Protein AF-A0AAJ2DLT0-F1 (afdb_monomer_lite)

Organism: NCBI:txid64104

Secondary structure (DSSP, 8-state):
-----------HHHHHHHHHHHHHHHHHHHHHHHHHHHHHTS------S-----B-TTS-B--HHHHHHHHHHHHHHHHHHHHHHHHHHHH-TT-TTTHHHHHHHHHHHHHHHHHHHT----GGGHHHHHHHHHHHHHHHHHHHHHHHHHHHT-HHHHHHHHHHHHHHHHHHHHHHHHHTTTTTS--

Foldseek 3Di:
DDPPDPPPDDPPLRVLLLVLLVLLLVLLVVLLVLLCVLLVVDDPPPPPPDDDFDADPVRAGPDLVSQLVQLNVLSVQLSVLSVQSNVCCVVPVLCLVPLVSLVVSLVSNLVSLVSQLPHHYHPVCPVLSVLLNVLSVLLNQLSVLCSVCSVVVPVVSSVVSSVSNNSSSVSNSVSSVVSSCPVVPPD

Radius of gyration: 19.14 Å; chains: 1; bounding box: 42×39×68 Å

Structure (mmCIF, N/CA/C/O backbone):
dat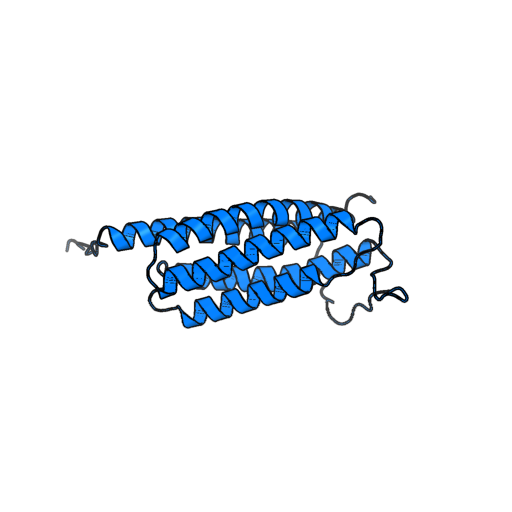a_AF-A0AAJ2DLT0-F1
#
_entry.id   AF-A0AAJ2DLT0-F1
#
loop_
_atom_site.group_PDB
_atom_site.id
_atom_site.type_symbol
_atom_site.label_atom_id
_atom_site.label_alt_id
_atom_site.label_comp_id
_atom_site.label_asym_id
_atom_site.label_entity_id
_atom_site.label_seq_id
_atom_site.pdbx_PDB_ins_code
_atom_site.Cartn_x
_atom_site.Cartn_y
_atom_site.Cartn_z
_atom_site.occupancy
_atom_site.B_iso_or_equiv
_atom_site.auth_seq_id
_atom_site.auth_comp_id
_atom_site.auth_asym_id
_atom_site.auth_atom_id
_atom_site.pdbx_PDB_model_num
ATOM 1 N N . MET A 1 1 ? -10.988 30.535 41.083 1.00 34.53 1 MET A N 1
ATOM 2 C CA . MET A 1 1 ? -11.697 29.570 40.215 1.00 34.53 1 MET A CA 1
ATOM 3 C C . MET A 1 1 ? -10.686 28.538 39.745 1.00 34.53 1 MET A C 1
ATOM 5 O O . MET A 1 1 ? -9.841 28.864 38.925 1.00 34.53 1 MET A O 1
ATOM 9 N N . LEU A 1 2 ? -10.706 27.345 40.340 1.00 31.25 2 LEU A N 1
ATOM 10 C CA . LEU A 1 2 ? -9.921 26.193 39.896 1.00 31.25 2 LEU A CA 1
ATOM 11 C C . LEU A 1 2 ? -10.686 25.532 38.744 1.00 31.25 2 LEU A C 1
ATOM 13 O O . LEU A 1 2 ? -11.780 25.017 38.955 1.00 31.25 2 LEU A O 1
ATOM 17 N N . LEU A 1 3 ? -10.134 25.586 37.531 1.00 37.66 3 LEU A N 1
ATOM 18 C CA . LEU A 1 3 ? -10.591 24.782 36.398 1.00 37.66 3 LEU A CA 1
ATOM 19 C C . LEU A 1 3 ? -10.144 23.336 36.640 1.00 37.66 3 LEU A C 1
ATOM 21 O O . LEU A 1 3 ? -9.073 22.920 36.208 1.00 37.66 3 LEU A O 1
ATOM 25 N N . THR A 1 4 ? -10.950 22.570 37.372 1.00 39.62 4 THR A N 1
ATOM 26 C CA . THR A 1 4 ? -10.835 21.111 37.400 1.00 39.62 4 THR A CA 1
ATOM 27 C C . THR A 1 4 ? -11.351 20.589 36.065 1.00 39.62 4 THR A C 1
ATOM 29 O O . THR A 1 4 ? -12.549 20.359 35.895 1.00 39.62 4 THR A O 1
ATOM 32 N N . GLY A 1 5 ? -10.445 20.478 35.094 1.00 33.16 5 GLY A N 1
ATOM 33 C CA . GLY A 1 5 ? -10.698 19.762 33.853 1.00 33.16 5 GLY A CA 1
ATOM 34 C C . GLY A 1 5 ? -11.079 18.328 34.194 1.00 33.16 5 GLY A C 1
ATOM 35 O O . GLY A 1 5 ? -10.313 17.602 34.823 1.00 33.16 5 GLY A O 1
ATOM 36 N N . THR A 1 6 ? -12.301 17.954 33.841 1.00 34.88 6 THR A N 1
ATOM 37 C CA . THR A 1 6 ? -12.819 16.600 33.983 1.00 34.88 6 THR A CA 1
ATOM 38 C C . THR A 1 6 ? -11.984 15.708 33.072 1.00 34.88 6 THR A C 1
ATOM 40 O O . THR A 1 6 ? -12.119 15.753 31.851 1.00 34.88 6 THR A O 1
ATOM 43 N N . VAL A 1 7 ? -11.076 14.926 33.654 1.00 37.16 7 VAL A N 1
ATOM 44 C CA . VAL A 1 7 ? -10.484 13.785 32.960 1.00 37.16 7 VAL A CA 1
ATOM 45 C C . VAL A 1 7 ? -11.632 12.802 32.782 1.00 37.16 7 VAL A C 1
ATOM 47 O O . VAL A 1 7 ? -12.064 12.162 33.739 1.00 37.16 7 VAL A O 1
ATOM 50 N N . VAL A 1 8 ? -12.198 12.757 31.577 1.00 43.03 8 VAL A N 1
ATOM 51 C CA . VAL A 1 8 ? -13.093 11.672 31.183 1.00 43.03 8 VAL A CA 1
ATOM 52 C C . VAL A 1 8 ? -12.243 10.411 31.266 1.00 43.03 8 VAL A C 1
ATOM 54 O O . VAL A 1 8 ? -11.318 10.226 30.478 1.00 43.03 8 VAL A O 1
ATOM 57 N N . GLY A 1 9 ? -12.479 9.609 32.302 1.00 35.50 9 GLY A N 1
ATOM 58 C CA . GLY A 1 9 ? -11.832 8.318 32.461 1.00 35.50 9 GLY A CA 1
ATOM 59 C C . GLY A 1 9 ? -12.256 7.429 31.303 1.00 35.50 9 GLY A C 1
ATOM 60 O O . GLY A 1 9 ? -13.388 6.953 31.269 1.00 35.50 9 GLY A O 1
ATOM 61 N N . PHE A 1 10 ? -11.362 7.247 30.338 1.00 45.09 10 PHE A N 1
ATOM 62 C CA . PHE A 1 10 ? -11.478 6.189 29.349 1.00 45.09 10 PHE A CA 1
ATOM 63 C C . PHE A 1 10 ? -11.406 4.862 30.116 1.00 45.09 10 PHE A C 1
ATOM 65 O O . PHE A 1 10 ? -10.440 4.628 30.841 1.00 45.09 10 PHE A O 1
ATOM 72 N N . GLY A 1 11 ? -12.438 4.020 30.021 1.00 52.66 11 GLY A N 1
ATOM 73 C CA . GLY A 1 11 ? -12.359 2.655 30.554 1.00 52.66 11 GLY A CA 1
ATOM 74 C C . GLY A 1 11 ? -11.208 1.891 29.890 1.00 52.66 11 GLY A C 1
ATOM 75 O O . GLY A 1 11 ? -10.851 2.211 28.756 1.00 52.66 11 GLY A O 1
ATOM 76 N N . ASP A 1 12 ? -10.652 0.880 30.563 1.00 58.84 12 ASP A N 1
ATOM 77 C CA . ASP A 1 12 ? -9.439 0.154 30.131 1.00 58.84 12 ASP A CA 1
ATOM 78 C C . ASP A 1 12 ? -9.477 -0.350 28.669 1.00 58.84 12 ASP A C 1
ATOM 80 O O . ASP A 1 12 ? -8.448 -0.427 27.999 1.00 58.84 12 ASP A O 1
ATOM 84 N N . GLY A 1 13 ? -10.663 -0.642 28.122 1.00 56.41 13 GLY A N 1
ATOM 85 C CA . GLY A 1 13 ? -10.823 -1.003 26.706 1.00 56.41 13 GLY A CA 1
ATOM 86 C C . GLY A 1 13 ? -10.651 0.166 25.721 1.00 56.41 13 GLY A C 1
ATOM 87 O O . GLY A 1 13 ? -10.117 -0.013 24.631 1.00 56.41 13 GLY A O 1
ATOM 88 N N . GLN A 1 14 ? -11.045 1.393 26.081 1.00 59.75 14 GLN A N 1
ATOM 89 C CA . GLN A 1 14 ? -10.888 2.559 25.197 1.00 59.75 14 GLN A CA 1
ATOM 90 C C . GLN A 1 14 ? -9.450 3.086 25.169 1.00 59.75 14 GLN A C 1
ATOM 92 O O . GLN A 1 14 ? -8.990 3.536 24.121 1.00 59.75 14 GLN A O 1
ATOM 97 N N . THR A 1 15 ? -8.727 3.015 26.291 1.00 62.69 15 THR A N 1
ATOM 98 C CA . THR A 1 15 ? -7.298 3.366 26.330 1.00 62.69 15 THR A CA 1
ATOM 99 C C . THR A 1 15 ? -6.473 2.400 25.484 1.00 62.69 15 THR A C 1
ATOM 101 O O . THR A 1 15 ? -5.594 2.834 24.741 1.00 62.69 15 THR A O 1
ATOM 104 N N . THR A 1 16 ? -6.814 1.111 25.517 1.00 66.62 16 THR A N 1
ATOM 105 C CA . THR A 1 16 ? -6.146 0.071 24.726 1.00 66.62 16 THR A CA 1
ATOM 106 C C . THR A 1 16 ? -6.401 0.249 23.224 1.00 66.62 16 THR A C 1
ATOM 108 O O . THR A 1 16 ? -5.455 0.242 22.435 1.00 66.62 16 THR A O 1
ATOM 111 N N . LEU A 1 17 ? -7.651 0.500 22.814 1.00 67.00 17 LEU A N 1
ATOM 112 C CA . LEU A 1 17 ? -7.991 0.821 21.421 1.00 67.00 17 LEU A CA 1
ATOM 113 C C . LEU A 1 17 ? -7.261 2.070 20.916 1.00 67.00 17 LEU A C 1
ATOM 115 O O . LEU A 1 17 ? -6.702 2.044 19.821 1.00 67.00 17 LEU A O 1
ATOM 119 N N . PHE A 1 18 ? -7.211 3.132 21.725 1.00 68.69 18 PHE A N 1
ATOM 120 C CA . PHE A 1 18 ? -6.484 4.357 21.394 1.00 68.69 18 PHE A CA 1
ATOM 121 C C . PHE A 1 18 ? -5.002 4.079 21.106 1.00 68.69 18 PHE A C 1
ATOM 123 O O . PHE A 1 18 ? -4.485 4.494 20.070 1.00 68.69 18 PHE A O 1
ATOM 130 N N . THR A 1 19 ? -4.316 3.324 21.972 1.00 71.62 19 THR A N 1
ATOM 131 C CA . THR A 1 19 ? -2.901 2.978 21.761 1.00 71.62 19 THR A CA 1
ATOM 132 C C . THR A 1 19 ? -2.692 2.192 20.464 1.00 71.62 19 THR A C 1
ATOM 134 O O . THR A 1 19 ? -1.786 2.514 19.693 1.00 71.62 19 THR A O 1
ATOM 137 N N . LYS A 1 20 ? -3.553 1.213 20.166 1.00 73.56 20 LYS A N 1
ATOM 138 C CA . LYS A 1 20 ? -3.439 0.419 18.933 1.00 73.56 20 LYS A CA 1
ATOM 139 C C . LYS A 1 20 ? -3.679 1.255 17.674 1.00 73.56 20 LYS A C 1
ATOM 141 O O . LYS A 1 20 ? -2.931 1.126 16.707 1.00 73.56 20 LYS A O 1
ATOM 146 N N . VAL A 1 21 ? -4.659 2.162 17.706 1.00 71.75 21 VAL A N 1
ATOM 147 C CA . VAL A 1 21 ? -4.915 3.104 16.604 1.00 71.75 21 VAL A CA 1
ATOM 148 C C . VAL A 1 21 ? -3.687 3.962 16.339 1.00 71.75 21 VAL A C 1
ATOM 150 O O 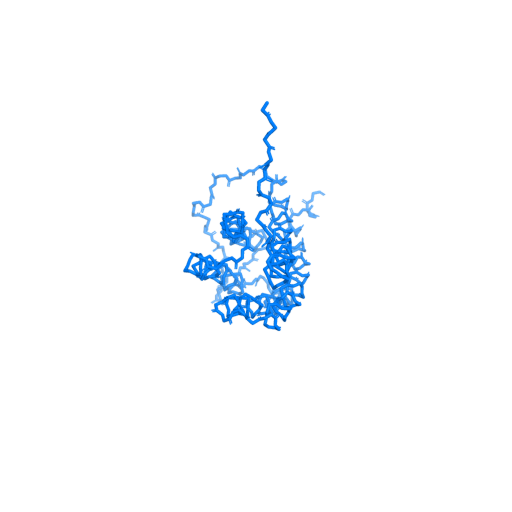. VAL A 1 21 ? -3.247 4.042 15.194 1.00 71.75 21 VAL A O 1
ATOM 153 N N . THR A 1 22 ? -3.093 4.535 17.390 1.00 70.56 22 THR A N 1
ATOM 154 C CA . THR A 1 22 ? -1.906 5.384 17.229 1.00 70.56 22 THR A CA 1
ATOM 155 C C . THR A 1 22 ? -0.716 4.623 16.640 1.00 70.56 22 THR A C 1
ATOM 157 O O . THR A 1 22 ? 0.027 5.191 15.845 1.00 70.56 22 THR A O 1
ATOM 160 N N . SER A 1 23 ? -0.554 3.332 16.957 1.00 69.94 23 SER A N 1
ATOM 161 C CA . SER A 1 23 ? 0.488 2.485 16.356 1.00 69.94 23 SER A CA 1
ATOM 162 C C . SER A 1 23 ? 0.284 2.329 14.846 1.00 69.94 23 SER A C 1
ATOM 164 O O . SER A 1 23 ? 1.190 2.604 14.062 1.00 69.94 23 SER A O 1
ATOM 166 N N . ILE A 1 24 ? -0.937 1.977 14.427 1.00 76.31 24 ILE A N 1
ATOM 167 C CA . ILE A 1 24 ? -1.289 1.822 13.009 1.00 76.31 24 ILE A CA 1
ATOM 168 C C . ILE A 1 24 ? -1.148 3.155 12.257 1.00 76.31 24 ILE A C 1
ATOM 170 O O . ILE A 1 24 ? -0.579 3.207 11.162 1.00 76.31 24 ILE A O 1
ATOM 174 N N . GLY A 1 25 ? -1.637 4.245 12.854 1.00 69.44 25 GLY A N 1
ATOM 175 C CA . GLY A 1 25 ? -1.545 5.587 12.290 1.00 69.44 25 GLY A CA 1
ATOM 176 C C . GLY A 1 25 ? -0.104 6.027 12.055 1.00 69.44 25 GLY A C 1
ATOM 177 O O . GLY A 1 25 ? 0.209 6.562 10.989 1.00 69.44 25 GLY A O 1
ATOM 178 N N . VAL A 1 26 ? 0.809 5.724 12.984 1.00 74.06 26 VAL A N 1
ATOM 179 C CA . VAL A 1 26 ? 2.243 6.010 12.828 1.00 74.06 26 VAL A CA 1
ATOM 180 C C . VAL A 1 26 ? 2.824 5.305 11.601 1.00 74.06 26 VAL A C 1
ATOM 182 O O . VAL A 1 26 ? 3.461 5.973 10.784 1.00 74.06 26 VAL A O 1
ATOM 185 N N . SER A 1 27 ? 2.573 4.010 11.404 1.00 71.12 27 SER A N 1
ATOM 186 C CA . SER A 1 27 ? 3.116 3.255 10.261 1.00 71.12 27 SER A CA 1
ATOM 187 C C . SER A 1 27 ? 2.592 3.764 8.911 1.00 71.12 27 SER A C 1
ATOM 189 O O . SER A 1 27 ? 3.359 3.958 7.955 1.00 71.12 27 SER A O 1
ATOM 191 N N . ILE A 1 28 ? 1.298 4.098 8.843 1.00 77.12 28 ILE A N 1
ATOM 192 C CA . ILE A 1 28 ? 0.678 4.699 7.654 1.00 77.12 28 ILE A CA 1
ATOM 193 C C . ILE A 1 28 ? 1.293 6.080 7.360 1.00 77.12 28 ILE A C 1
ATOM 195 O O . ILE A 1 28 ? 1.668 6.373 6.220 1.00 77.12 28 ILE A O 1
ATOM 199 N N . LEU A 1 29 ? 1.443 6.934 8.376 1.00 73.31 29 LEU A N 1
ATOM 200 C CA . LEU A 1 29 ? 1.960 8.296 8.210 1.00 73.31 29 LEU A CA 1
ATOM 201 C C . LEU A 1 29 ? 3.469 8.338 7.917 1.00 73.31 29 LEU A C 1
ATOM 203 O O . LEU A 1 29 ? 3.920 9.196 7.150 1.00 73.31 29 LEU A O 1
ATOM 207 N N . LEU A 1 30 ? 4.259 7.413 8.469 1.00 70.88 30 LEU A N 1
ATOM 208 C CA . LEU A 1 30 ? 5.689 7.277 8.163 1.00 70.88 30 LEU A CA 1
ATOM 209 C C . LEU A 1 30 ? 5.914 6.949 6.686 1.00 70.88 30 LEU A C 1
ATOM 211 O O . LEU A 1 30 ? 6.768 7.560 6.029 1.00 70.88 30 LEU A O 1
ATOM 215 N N . SER A 1 31 ? 5.093 6.053 6.141 1.00 66.88 31 SER A N 1
ATOM 216 C CA . SER A 1 31 ? 5.132 5.708 4.723 1.00 66.88 31 SER A CA 1
ATOM 217 C C . SER A 1 31 ? 4.819 6.920 3.834 1.00 66.88 31 SER A C 1
ATOM 219 O O . SER A 1 31 ? 5.555 7.205 2.881 1.00 66.88 31 SER A O 1
ATOM 221 N N . ALA A 1 32 ? 3.800 7.706 4.202 1.00 70.19 32 ALA A N 1
ATOM 222 C CA . ALA A 1 32 ? 3.447 8.959 3.530 1.00 70.19 32 ALA A CA 1
ATOM 223 C C . ALA A 1 32 ? 4.614 9.958 3.525 1.00 70.19 32 ALA A C 1
ATOM 225 O O . ALA A 1 32 ? 4.938 10.579 2.507 1.00 70.19 32 ALA A O 1
ATOM 226 N N . TRP A 1 33 ? 5.278 10.110 4.674 1.00 72.06 33 TRP A N 1
ATOM 227 C CA . TRP A 1 33 ? 6.386 11.045 4.835 1.00 72.06 33 TRP A CA 1
ATOM 228 C C . TRP A 1 33 ? 7.581 10.690 3.946 1.00 72.06 33 TRP A C 1
ATOM 230 O O . TRP A 1 33 ? 8.160 11.579 3.315 1.00 72.06 33 TRP A O 1
ATOM 240 N N . LEU A 1 34 ? 7.940 9.408 3.838 1.00 67.81 34 LEU A N 1
ATOM 241 C CA . LEU A 1 34 ? 9.051 8.960 2.992 1.00 67.81 34 LEU A CA 1
ATOM 242 C C . LEU A 1 34 ? 8.770 9.145 1.504 1.00 67.81 34 LEU A C 1
ATOM 244 O O . LEU A 1 34 ? 9.647 9.603 0.759 1.00 67.81 34 LEU A O 1
ATOM 248 N N . VAL A 1 35 ? 7.542 8.854 1.079 1.00 68.88 35 VAL A N 1
ATOM 249 C CA . VAL A 1 35 ? 7.084 9.121 -0.284 1.00 68.88 35 VAL A CA 1
ATOM 250 C C . VAL A 1 35 ? 7.156 10.621 -0.575 1.00 68.88 35 VAL A C 1
ATOM 252 O O . VAL A 1 35 ? 7.830 11.039 -1.523 1.00 68.88 35 VAL A O 1
ATOM 255 N N . LYS A 1 36 ? 6.580 11.456 0.297 1.00 70.25 36 LYS A N 1
ATOM 256 C CA . LYS A 1 36 ? 6.609 12.920 0.167 1.00 70.25 36 LYS A CA 1
ATOM 257 C C . LYS A 1 36 ? 8.034 13.469 0.131 1.00 70.25 36 LYS A C 1
ATOM 259 O O . LYS A 1 36 ? 8.353 14.288 -0.728 1.00 70.25 36 LYS A O 1
ATOM 264 N N . ARG A 1 37 ? 8.924 12.996 1.009 1.00 68.06 37 ARG A N 1
ATOM 265 C CA . ARG A 1 37 ? 10.348 13.378 1.042 1.00 68.06 37 ARG A CA 1
ATOM 266 C C . ARG A 1 37 ? 11.069 13.010 -0.254 1.00 68.06 37 ARG A C 1
ATOM 268 O O . ARG A 1 37 ? 11.950 13.746 -0.701 1.00 68.06 37 ARG A O 1
ATOM 275 N N . SER A 1 38 ? 10.712 11.880 -0.853 1.00 62.06 38 SER A N 1
ATOM 276 C CA . SER A 1 38 ? 11.326 11.392 -2.087 1.00 62.06 38 SER A CA 1
ATOM 277 C C . SER A 1 38 ? 10.896 12.195 -3.314 1.00 62.06 38 SER A C 1
ATOM 279 O O . SER A 1 38 ? 11.728 12.401 -4.203 1.00 62.06 38 SER A O 1
ATOM 281 N N . ILE A 1 39 ? 9.652 12.689 -3.314 1.00 63.53 39 ILE A N 1
ATOM 282 C CA . ILE A 1 39 ? 9.051 13.520 -4.367 1.00 63.53 39 ILE A CA 1
ATOM 283 C C . ILE A 1 39 ? 9.493 14.992 -4.240 1.00 63.53 39 ILE A C 1
ATOM 285 O O . ILE A 1 39 ? 9.940 15.576 -5.224 1.00 63.53 39 ILE A O 1
ATOM 289 N N . ASN A 1 40 ? 9.492 15.575 -3.032 1.00 54.06 40 ASN A N 1
ATOM 290 C CA . ASN A 1 40 ? 9.805 17.000 -2.802 1.00 54.06 40 ASN A CA 1
ATOM 291 C C . ASN A 1 40 ? 11.256 17.417 -3.110 1.00 54.06 40 ASN A C 1
ATOM 293 O O . ASN A 1 40 ? 11.550 18.609 -3.168 1.00 54.06 40 ASN A O 1
ATOM 297 N N . LYS A 1 41 ? 12.186 16.472 -3.309 1.00 50.75 41 LYS A N 1
ATOM 298 C CA . LYS A 1 41 ? 13.570 16.799 -3.708 1.00 50.75 41 LYS A CA 1
ATOM 299 C C . LYS A 1 41 ? 13.690 17.293 -5.156 1.00 50.75 41 LYS A C 1
ATOM 301 O O . LYS A 1 41 ? 14.743 17.805 -5.524 1.00 50.75 41 LYS A O 1
ATOM 306 N N . LYS A 1 42 ? 12.646 17.164 -5.977 1.00 46.88 42 LYS A N 1
ATOM 307 C CA . LYS A 1 42 ? 12.562 17.803 -7.295 1.00 46.88 42 LYS A CA 1
ATOM 308 C C . LYS A 1 42 ? 11.437 18.841 -7.203 1.00 46.88 42 LYS A C 1
ATOM 310 O O . LYS A 1 42 ? 10.348 18.503 -6.750 1.00 46.88 42 LYS A O 1
ATOM 315 N N . LYS A 1 43 ? 11.704 20.105 -7.582 1.00 38.72 43 LYS A N 1
ATOM 316 C CA . LYS A 1 43 ? 10.659 21.143 -7.730 1.00 38.72 43 LYS A CA 1
ATOM 317 C C . LYS A 1 43 ? 9.457 20.505 -8.436 1.00 38.72 43 LYS A C 1
ATOM 319 O O . LYS A 1 43 ? 9.699 19.762 -9.393 1.00 38.72 43 LYS A O 1
ATOM 324 N N . PRO A 1 44 ? 8.211 20.772 -8.010 1.00 39.41 44 PRO A N 1
ATOM 325 C CA . PRO A 1 44 ? 7.059 20.223 -8.696 1.00 39.41 44 PRO A CA 1
ATOM 326 C C . PRO A 1 44 ? 7.149 20.710 -10.139 1.00 39.41 44 PRO A C 1
ATOM 328 O O . PRO A 1 44 ? 6.998 21.898 -10.412 1.00 39.41 44 PRO A O 1
ATOM 331 N N . ARG A 1 45 ? 7.450 19.810 -11.079 1.00 41.22 45 ARG A N 1
ATOM 332 C CA . ARG A 1 45 ? 7.027 20.035 -12.455 1.00 41.22 45 ARG A CA 1
ATOM 333 C C . ARG A 1 45 ? 5.520 19.861 -12.398 1.00 41.22 45 ARG A C 1
ATOM 335 O O . ARG A 1 45 ? 4.993 18.762 -12.523 1.00 41.22 45 ARG A O 1
ATOM 342 N N . THR A 1 46 ? 4.862 20.962 -12.060 1.00 35.91 46 THR A N 1
ATOM 343 C CA . THR A 1 46 ? 3.435 21.218 -12.189 1.00 35.91 46 THR A CA 1
ATOM 344 C C . THR A 1 46 ? 3.080 21.068 -13.659 1.00 35.91 46 THR A C 1
ATOM 346 O O . THR A 1 46 ? 3.055 22.025 -14.420 1.00 35.91 46 THR A O 1
ATOM 349 N N . THR A 1 47 ? 2.930 19.819 -14.080 1.00 39.28 47 THR A N 1
ATOM 350 C CA . THR A 1 47 ? 2.248 19.365 -15.294 1.00 39.28 47 THR A CA 1
ATOM 351 C C . THR A 1 47 ? 2.182 17.841 -15.198 1.00 39.28 47 THR A C 1
ATOM 353 O O . THR A 1 47 ? 2.827 17.097 -15.924 1.00 39.28 47 THR A O 1
ATOM 356 N N . PHE A 1 48 ? 1.395 17.368 -14.226 1.00 42.34 48 PHE A N 1
ATOM 357 C CA . PHE A 1 48 ? 0.826 16.013 -14.243 1.00 42.34 48 PHE A CA 1
ATOM 358 C C . PHE A 1 48 ? -0.330 15.898 -15.261 1.00 42.34 48 PHE A C 1
ATOM 360 O O . PHE A 1 48 ? -0.987 14.866 -15.358 1.00 42.34 48 PHE A O 1
ATOM 367 N N . ILE A 1 49 ? -0.586 16.984 -15.998 1.00 43.06 49 ILE A N 1
ATOM 368 C CA . ILE A 1 49 ? -1.554 17.093 -17.081 1.00 43.06 49 ILE A CA 1
ATOM 369 C C . ILE A 1 49 ? -0.868 16.519 -18.328 1.00 43.06 49 ILE A C 1
ATOM 371 O O . ILE A 1 49 ? 0.060 17.127 -18.850 1.00 43.06 49 ILE A O 1
ATOM 375 N N . GLU A 1 50 ? -1.282 15.311 -18.720 1.00 45.44 50 GLU A N 1
ATOM 376 C CA . GLU A 1 50 ? -0.947 14.638 -19.988 1.00 45.44 50 GLU A CA 1
ATOM 377 C C . GLU A 1 50 ? 0.546 14.405 -20.281 1.00 45.44 50 GLU A C 1
ATOM 379 O O . GLU A 1 50 ? 1.064 14.797 -21.325 1.00 45.44 50 GLU A O 1
ATOM 384 N N . ARG A 1 51 ? 1.259 13.666 -19.419 1.00 59.44 51 ARG A N 1
ATOM 385 C CA . ARG A 1 51 ? 2.454 12.972 -19.923 1.00 59.44 51 ARG A CA 1
ATOM 386 C C . ARG A 1 51 ? 1.996 11.744 -20.714 1.00 59.44 51 ARG A C 1
ATOM 388 O O . ARG A 1 51 ? 1.468 10.799 -20.129 1.00 59.44 51 ARG A O 1
ATOM 395 N N . VAL A 1 52 ? 2.203 11.759 -22.028 1.00 67.81 52 VAL A N 1
ATOM 396 C CA . VAL A 1 52 ? 2.105 10.550 -22.854 1.00 67.81 52 VAL A CA 1
ATOM 397 C C . VAL A 1 52 ? 3.252 9.636 -22.441 1.00 67.81 52 VAL A C 1
ATOM 399 O O . VAL A 1 52 ? 4.416 10.008 -22.555 1.00 67.81 52 VAL A O 1
ATOM 402 N N . PHE A 1 53 ? 2.916 8.478 -21.882 1.00 78.56 53 PHE A N 1
ATOM 403 C CA . PHE A 1 53 ? 3.901 7.461 -21.547 1.00 78.56 53 PHE A CA 1
ATOM 404 C C . PHE A 1 53 ? 4.217 6.659 -22.801 1.00 78.56 53 PHE A C 1
ATOM 406 O O . PHE A 1 53 ? 3.297 6.174 -23.461 1.00 78.56 53 PHE A O 1
ATOM 413 N N . GLU A 1 54 ? 5.498 6.495 -23.107 1.00 77.81 54 GLU A N 1
ATOM 414 C CA . GLU A 1 54 ? 5.909 5.565 -24.148 1.00 77.81 54 GLU A CA 1
ATOM 415 C C . GLU A 1 54 ? 5.714 4.135 -23.640 1.00 77.81 54 GLU A C 1
ATOM 417 O O . GLU A 1 54 ? 6.240 3.742 -22.590 1.00 77.81 54 GLU A O 1
ATOM 422 N N . LEU A 1 55 ? 4.894 3.381 -24.371 1.00 84.75 55 LEU A N 1
ATOM 423 C CA . LEU A 1 55 ? 4.574 1.996 -24.070 1.00 84.75 55 LEU A CA 1
ATOM 424 C C . LEU A 1 55 ? 5.048 1.094 -25.210 1.00 84.75 55 LEU A C 1
ATOM 426 O O . LEU A 1 55 ? 4.947 1.473 -26.376 1.00 84.75 55 LEU A O 1
ATOM 430 N N . ASP A 1 56 ? 5.536 -0.095 -24.872 1.00 82.00 56 ASP A N 1
ATOM 431 C CA . ASP A 1 56 ? 5.763 -1.154 -25.851 1.00 82.00 56 ASP A CA 1
ATOM 432 C C . ASP A 1 56 ? 4.442 -1.830 -26.270 1.00 82.00 56 ASP A C 1
ATOM 434 O O . ASP A 1 56 ? 3.358 -1.516 -25.765 1.00 82.00 56 ASP A O 1
ATOM 438 N N . GLU A 1 57 ? 4.529 -2.783 -27.197 1.00 81.69 57 GLU A N 1
ATOM 439 C CA . GLU A 1 57 ? 3.379 -3.539 -27.713 1.00 81.69 57 GLU A CA 1
ATOM 440 C C . GLU A 1 57 ? 2.641 -4.345 -26.622 1.00 81.69 57 GLU 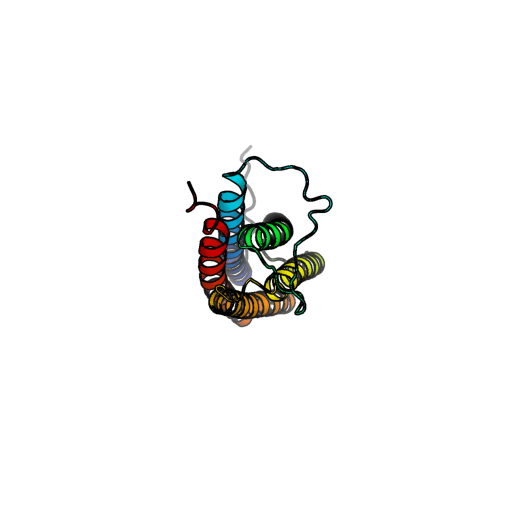A C 1
ATOM 442 O O . GLU A 1 57 ? 1.459 -4.654 -26.767 1.00 81.69 57 GLU A O 1
ATOM 447 N N . GLU A 1 58 ? 3.298 -4.646 -25.495 1.00 82.12 58 GLU A N 1
ATOM 448 C CA . GLU A 1 58 ? 2.711 -5.329 -24.335 1.00 82.12 58 GLU A CA 1
ATOM 449 C C . GLU A 1 58 ? 2.079 -4.339 -23.326 1.00 82.12 58 GLU A C 1
ATOM 451 O O . GLU A 1 58 ? 1.520 -4.744 -22.291 1.00 82.12 58 GLU A O 1
ATOM 456 N N . GLY A 1 59 ? 2.146 -3.033 -23.606 1.00 87.38 59 GLY A N 1
ATOM 457 C CA . GLY A 1 59 ? 1.687 -1.956 -22.732 1.00 87.38 59 GLY A CA 1
ATOM 458 C C . GLY A 1 59 ? 2.626 -1.677 -21.553 1.00 87.38 59 GLY A C 1
ATOM 459 O O . GLY A 1 59 ? 2.178 -1.132 -20.538 1.00 87.38 59 GLY A O 1
ATOM 460 N N . ARG A 1 60 ? 3.895 -2.094 -21.633 1.00 91.88 60 ARG A N 1
ATOM 461 C CA . ARG A 1 60 ? 4.932 -1.829 -20.625 1.00 91.88 60 ARG A CA 1
ATOM 462 C C . ARG A 1 60 ? 5.590 -0.492 -20.887 1.00 91.88 60 ARG A C 1
ATOM 464 O O . ARG A 1 60 ? 5.773 -0.095 -22.028 1.00 91.88 60 ARG A O 1
ATOM 471 N N . LEU A 1 61 ? 6.001 0.178 -19.823 1.00 90.75 61 LEU A N 1
ATOM 472 C CA . LEU A 1 61 ? 6.793 1.396 -19.935 1.00 90.75 61 LEU A CA 1
ATOM 473 C C . LEU A 1 61 ? 8.166 1.089 -20.536 1.00 90.75 61 LEU A C 1
ATOM 475 O O . LEU A 1 61 ? 8.843 0.160 -20.094 1.00 90.75 61 LEU A O 1
ATOM 479 N N . THR A 1 62 ? 8.587 1.897 -21.505 1.00 86.31 62 THR A N 1
ATOM 480 C CA . THR A 1 62 ? 9.854 1.693 -22.225 1.00 86.31 62 THR A CA 1
ATOM 481 C C . THR A 1 62 ? 11.055 2.318 -21.514 1.00 86.31 62 THR A C 1
ATOM 483 O O . THR A 1 62 ? 12.180 1.858 -21.700 1.00 86.31 62 THR A O 1
ATOM 486 N N . SER A 1 63 ? 10.840 3.335 -20.668 1.00 88.62 63 SER A N 1
ATOM 487 C CA . SER A 1 63 ? 11.914 4.101 -20.027 1.00 88.62 63 SER A CA 1
ATOM 488 C C . SER A 1 63 ? 11.854 4.087 -18.493 1.00 88.62 63 SER A C 1
ATOM 490 O O . SER A 1 63 ? 10.788 4.094 -17.869 1.00 88.62 63 SER A O 1
ATOM 492 N N . THR A 1 64 ? 13.030 4.136 -17.857 1.00 89.50 64 THR A N 1
ATOM 493 C CA . THR A 1 64 ? 13.169 4.304 -16.399 1.00 89.50 64 THR A CA 1
ATOM 494 C C . THR A 1 64 ? 12.526 5.603 -15.917 1.00 89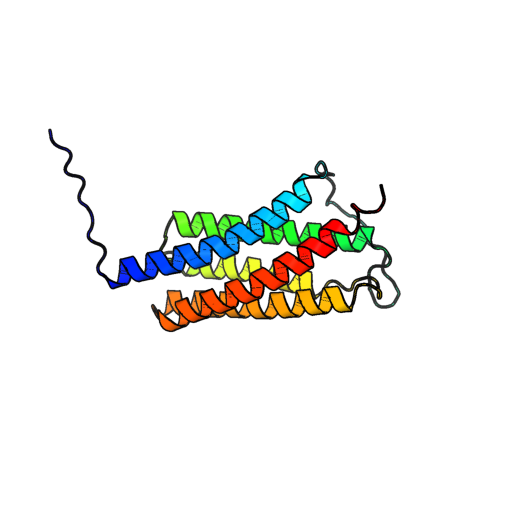.50 64 THR A C 1
ATOM 496 O O . THR A 1 64 ? 11.895 5.639 -14.861 1.00 89.50 64 THR A O 1
ATOM 499 N N . VAL A 1 65 ? 12.659 6.679 -16.694 1.00 87.12 65 VAL A N 1
ATOM 500 C CA . VAL A 1 65 ? 12.122 8.002 -16.351 1.00 87.12 65 VAL A CA 1
ATOM 501 C C . VAL A 1 65 ? 10.597 7.979 -16.281 1.00 87.12 65 VAL A C 1
ATOM 503 O O . VAL A 1 65 ? 10.020 8.569 -15.363 1.00 87.12 65 VAL A O 1
ATOM 506 N N . ASP A 1 66 ? 9.944 7.278 -17.204 1.00 87.56 66 ASP A N 1
ATOM 507 C CA . ASP A 1 66 ? 8.490 7.150 -17.234 1.00 87.56 66 ASP A CA 1
ATOM 508 C C . ASP A 1 66 ? 7.958 6.205 -16.169 1.00 87.56 66 ASP A C 1
ATOM 510 O O . ASP A 1 66 ? 6.926 6.490 -15.559 1.00 87.56 66 ASP A O 1
ATOM 514 N N . TYR A 1 67 ? 8.707 5.149 -15.854 1.00 90.19 67 TYR A N 1
ATOM 515 C CA . TYR A 1 67 ? 8.417 4.305 -14.702 1.00 90.19 67 TYR A CA 1
ATOM 516 C C . TYR A 1 67 ? 8.439 5.076 -13.389 1.00 90.19 67 TYR A C 1
ATOM 518 O O . TYR A 1 67 ? 7.448 5.064 -12.654 1.00 90.19 67 TYR A O 1
ATOM 526 N N . VAL A 1 68 ? 9.501 5.840 -13.133 1.00 89.31 68 VAL A N 1
ATOM 527 C CA . VAL A 1 68 ? 9.569 6.677 -11.932 1.00 89.31 68 VAL A CA 1
ATOM 528 C C . VAL A 1 68 ? 8.462 7.728 -11.918 1.00 89.31 68 VAL A C 1
ATOM 530 O O . VAL A 1 68 ? 7.825 7.913 -10.884 1.00 89.31 68 VAL A O 1
ATOM 533 N N . ALA A 1 69 ? 8.187 8.394 -13.042 1.00 85.12 69 ALA A N 1
ATOM 534 C CA . ALA A 1 69 ? 7.143 9.415 -13.110 1.00 85.12 69 ALA A CA 1
ATOM 535 C C . ALA A 1 69 ? 5.738 8.839 -12.861 1.00 85.12 69 ALA A C 1
ATOM 537 O O . ALA A 1 69 ? 4.957 9.430 -12.112 1.00 85.12 69 ALA A O 1
ATOM 538 N N . LYS A 1 70 ? 5.419 7.670 -13.432 1.00 88.50 70 LYS A N 1
ATOM 539 C CA . LYS A 1 70 ? 4.125 7.010 -13.222 1.00 88.50 70 LYS A CA 1
ATOM 540 C C . LYS A 1 70 ? 3.946 6.591 -11.764 1.00 88.50 70 LYS A C 1
ATOM 542 O O . LYS A 1 70 ? 2.908 6.887 -11.176 1.00 88.50 70 LYS A O 1
ATOM 547 N N . VAL A 1 71 ? 4.975 5.990 -11.159 1.00 90.62 71 VAL A N 1
ATOM 548 C CA . VAL A 1 71 ? 4.971 5.627 -9.731 1.00 90.62 71 VAL A CA 1
ATOM 549 C C . VAL A 1 71 ? 4.808 6.868 -8.851 1.00 90.62 71 VAL A C 1
ATOM 551 O O . VAL A 1 71 ? 3.955 6.874 -7.969 1.00 90.62 71 VAL A O 1
ATOM 554 N N . GLN A 1 72 ? 5.536 7.958 -9.127 1.00 87.25 72 GLN A N 1
ATOM 555 C CA . GLN A 1 72 ? 5.385 9.233 -8.409 1.00 87.25 72 GLN A CA 1
ATOM 556 C C . GLN A 1 72 ? 3.949 9.764 -8.443 1.00 87.25 72 GLN A C 1
ATOM 558 O O . GLN A 1 72 ? 3.449 10.222 -7.419 1.00 87.25 72 GLN A O 1
ATOM 563 N N . GLY A 1 73 ? 3.279 9.672 -9.592 1.00 84.50 73 GLY A N 1
ATOM 564 C CA . GLY A 1 73 ? 1.889 10.100 -9.742 1.00 84.50 73 GLY A CA 1
ATOM 565 C C . GLY A 1 73 ? 0.925 9.377 -8.834 1.00 84.50 73 GLY A C 1
ATOM 566 O O . GLY A 1 73 ? 0.152 10.003 -8.112 1.00 84.50 73 GLY A O 1
ATOM 567 N N . VAL A 1 74 ? 0.996 8.049 -8.846 1.00 89.00 74 VAL A N 1
ATOM 568 C CA . VAL A 1 74 ? 0.123 7.235 -8.000 1.00 89.00 74 VAL A CA 1
ATOM 569 C C . VAL A 1 74 ? 0.454 7.447 -6.520 1.00 89.00 74 VAL A C 1
ATOM 571 O O . VAL A 1 74 ? -0.453 7.564 -5.700 1.00 89.00 74 VAL A O 1
ATOM 574 N N . CYS A 1 75 ? 1.736 7.601 -6.185 1.00 85.06 75 CYS A N 1
ATOM 575 C CA . CYS A 1 75 ? 2.200 7.919 -4.838 1.00 85.06 75 CYS A CA 1
ATOM 576 C C . CYS A 1 75 ? 1.641 9.242 -4.280 1.00 85.06 75 CYS A C 1
ATOM 578 O O . CYS A 1 75 ? 1.422 9.337 -3.073 1.00 85.06 75 CYS A O 1
ATOM 580 N N . MET A 1 76 ? 1.382 10.255 -5.116 1.00 84.06 76 MET A N 1
ATOM 581 C CA . MET A 1 76 ? 0.727 11.491 -4.659 1.00 84.06 76 MET A CA 1
ATOM 582 C C . MET A 1 76 ? -0.719 11.235 -4.228 1.00 84.06 76 MET A C 1
ATOM 584 O O . MET A 1 76 ? -1.096 11.629 -3.129 1.00 84.06 76 MET A O 1
ATOM 588 N N . VAL A 1 77 ? -1.489 10.499 -5.037 1.00 84.44 77 VAL A N 1
ATOM 589 C CA . VAL A 1 77 ? -2.870 10.101 -4.695 1.00 84.44 77 VAL A CA 1
ATOM 590 C C . VAL A 1 77 ? -2.889 9.264 -3.415 1.00 84.44 77 VAL A C 1
ATOM 592 O O . VAL A 1 77 ? -3.732 9.458 -2.543 1.00 84.44 77 VAL A O 1
ATOM 595 N N . TRP A 1 78 ? -1.924 8.356 -3.274 1.00 85.31 78 TRP A N 1
ATOM 596 C CA . TRP A 1 78 ? -1.770 7.550 -2.067 1.00 85.31 78 TRP A CA 1
ATOM 597 C C . TRP A 1 78 ? -1.479 8.407 -0.826 1.00 85.31 78 TRP A C 1
ATOM 599 O O . TRP A 1 78 ? -2.128 8.245 0.205 1.00 85.31 78 TRP A O 1
ATOM 609 N N . THR A 1 79 ? -0.575 9.384 -0.952 1.00 84.88 79 THR A N 1
ATOM 610 C CA . THR A 1 79 ? -0.232 10.327 0.126 1.00 84.88 79 THR A CA 1
ATOM 611 C C . THR A 1 79 ? -1.441 11.168 0.548 1.00 84.88 79 THR A C 1
ATOM 613 O O . THR A 1 79 ? -1.626 11.436 1.733 1.00 84.88 79 THR A O 1
ATOM 616 N N . GLU A 1 80 ? -2.286 11.588 -0.395 1.00 85.88 80 GLU A N 1
ATOM 617 C CA . GLU A 1 80 ? -3.522 12.317 -0.088 1.00 85.88 80 GLU A CA 1
ATOM 618 C C . GLU A 1 80 ? -4.496 11.471 0.740 1.00 85.88 80 GLU A C 1
ATOM 620 O O . GLU A 1 80 ? -5.016 11.958 1.745 1.00 85.88 80 GLU A O 1
ATOM 625 N N . ALA A 1 81 ? -4.689 10.197 0.385 1.00 87.56 81 ALA A N 1
ATOM 626 C CA . ALA A 1 81 ? -5.517 9.280 1.168 1.00 87.56 81 ALA A CA 1
ATOM 627 C C . ALA A 1 81 ? -4.952 9.063 2.589 1.00 87.56 81 ALA A C 1
ATOM 629 O O . ALA A 1 81 ? -5.706 9.045 3.560 1.00 87.56 81 ALA A O 1
ATOM 630 N N . GLN A 1 82 ? -3.626 8.979 2.740 1.00 85.94 82 GLN A N 1
ATOM 631 C CA . GLN A 1 82 ? -2.964 8.894 4.052 1.00 85.94 82 GLN A CA 1
ATOM 632 C C . GLN A 1 82 ? -3.135 10.155 4.898 1.00 85.94 82 GLN A C 1
ATOM 634 O O . GLN A 1 82 ? -3.343 10.057 6.106 1.00 85.94 82 GLN A O 1
ATOM 639 N N . ASN A 1 83 ? -3.118 11.339 4.284 1.00 86.38 83 ASN A N 1
ATOM 640 C CA . ASN A 1 83 ? -3.403 12.575 5.012 1.00 86.38 83 ASN A CA 1
ATOM 641 C C . ASN A 1 83 ? -4.848 12.592 5.531 1.00 86.38 83 ASN A C 1
ATOM 643 O O . ASN A 1 83 ? -5.059 12.916 6.697 1.00 86.38 83 ASN A O 1
ATOM 647 N N . LYS A 1 84 ? -5.824 12.171 4.710 1.00 89.69 84 LYS A N 1
ATOM 648 C CA . LYS A 1 84 ? -7.228 12.040 5.142 1.00 89.69 84 LYS A CA 1
ATOM 649 C C . LYS A 1 84 ? -7.380 11.052 6.297 1.00 89.69 84 LYS A C 1
ATOM 651 O O . LYS A 1 84 ? -8.149 11.312 7.214 1.00 89.69 84 LYS A O 1
ATOM 656 N N . PHE A 1 85 ? -6.633 9.945 6.275 1.00 89.50 85 PHE A N 1
ATOM 657 C CA . PHE A 1 85 ? -6.601 9.002 7.394 1.00 89.50 85 PHE A CA 1
ATOM 658 C C . PHE A 1 85 ? -6.117 9.678 8.678 1.00 89.50 85 PHE A C 1
ATOM 660 O O . PHE A 1 85 ? -6.809 9.619 9.687 1.00 89.50 85 PHE A O 1
ATOM 667 N N . GLY A 1 86 ? -4.978 10.376 8.634 1.00 85.44 86 GLY A N 1
ATOM 668 C CA . GLY A 1 86 ? -4.440 11.062 9.812 1.00 85.44 86 GLY A CA 1
ATOM 669 C C . GLY A 1 86 ? -5.332 12.203 10.320 1.00 85.44 86 GLY A C 1
ATOM 670 O O . GLY A 1 86 ? -5.358 12.489 11.514 1.00 85.44 86 GLY A O 1
ATOM 671 N N . GLU A 1 87 ? -6.081 12.872 9.441 1.00 89.38 87 GLU A N 1
ATOM 672 C CA . GLU A 1 87 ? -7.116 13.833 9.846 1.00 89.38 87 GLU A CA 1
ATOM 673 C C . GLU A 1 87 ? -8.294 13.146 10.539 1.00 89.38 87 GLU A C 1
ATOM 675 O O . GLU A 1 87 ? -8.798 13.654 11.544 1.00 89.38 87 GLU A O 1
ATOM 680 N N . LEU A 1 88 ? -8.705 11.983 10.031 1.00 89.50 88 LEU A N 1
ATOM 681 C CA . LEU A 1 88 ? -9.777 11.197 10.619 1.00 89.50 88 LEU A CA 1
ATOM 682 C C . LEU A 1 88 ? -9.391 10.671 12.003 1.00 89.50 88 LEU A C 1
ATOM 684 O O . LEU A 1 88 ? -10.159 10.842 12.942 1.00 89.50 88 LEU A O 1
ATOM 688 N N . GLU A 1 89 ? -8.180 10.130 12.136 1.00 85.50 89 GLU A N 1
ATOM 689 C CA . GLU A 1 89 ? -7.607 9.671 13.404 1.00 85.50 89 GLU A CA 1
ATOM 690 C C . GLU A 1 89 ? -7.568 10.801 14.442 1.00 85.50 89 GLU A C 1
ATOM 692 O O . GLU A 1 89 ? -7.961 10.617 15.586 1.00 85.50 89 GLU A O 1
ATOM 697 N N . LYS A 1 90 ? -7.163 12.017 14.055 1.00 86.44 90 LYS A N 1
ATOM 698 C CA . LYS A 1 90 ? -7.166 13.173 14.971 1.00 86.44 90 LYS A CA 1
ATOM 699 C C . LYS A 1 90 ? -8.567 13.574 15.426 1.00 86.44 90 LYS A C 1
ATOM 701 O O . LYS A 1 90 ? -8.722 14.082 16.535 1.00 86.44 90 LYS A O 1
ATOM 706 N N . LYS A 1 91 ? -9.565 13.421 14.552 1.00 88.00 91 LYS A N 1
ATOM 707 C CA . LYS A 1 91 ? -10.962 13.772 14.835 1.00 88.00 91 LYS A CA 1
ATOM 708 C C . LYS A 1 91 ? -11.629 12.730 15.731 1.00 88.00 91 LYS A C 1
ATOM 710 O O . LYS A 1 91 ? -12.380 13.095 16.630 1.00 88.00 91 LYS A O 1
ATOM 715 N N . ASP A 1 92 ? -11.377 11.459 15.455 1.00 84.38 92 ASP A N 1
ATOM 716 C CA . ASP A 1 92 ? -11.910 10.311 16.177 1.00 84.38 92 ASP A CA 1
ATOM 717 C C . ASP A 1 92 ? -10.829 9.222 16.262 1.00 84.38 92 ASP A C 1
ATOM 719 O O . ASP A 1 92 ? -10.775 8.328 15.414 1.00 84.38 92 ASP A O 1
ATOM 723 N N . PRO A 1 93 ? -9.983 9.273 17.305 1.00 79.12 93 PRO A N 1
ATOM 724 C CA . PRO A 1 93 ? -8.873 8.339 17.480 1.00 79.12 93 PRO A CA 1
ATOM 725 C C . PRO A 1 93 ? -9.291 6.890 17.707 1.00 79.12 93 PRO A C 1
ATOM 727 O O . PRO A 1 93 ? -8.438 6.025 17.812 1.00 79.12 93 PRO A O 1
ATOM 730 N N . THR A 1 94 ? -10.583 6.617 17.871 1.00 79.50 94 THR A N 1
ATOM 731 C CA . THR A 1 94 ? -11.112 5.262 18.076 1.00 79.50 94 THR A CA 1
ATOM 732 C C . THR A 1 94 ? -11.884 4.754 16.864 1.00 79.50 94 THR A C 1
ATOM 734 O O . THR A 1 94 ? -12.314 3.605 16.843 1.00 79.50 94 THR A O 1
ATOM 737 N N . PHE A 1 95 ? -12.097 5.627 15.877 1.00 85.25 95 PHE A N 1
ATOM 738 C CA . PHE A 1 95 ? -12.951 5.449 14.708 1.00 85.25 95 PHE A CA 1
ATOM 739 C C . PHE A 1 95 ? -14.413 5.043 14.981 1.00 85.25 95 PHE A C 1
ATOM 741 O O . PHE A 1 95 ? -15.171 4.850 14.027 1.00 85.25 95 PHE A O 1
ATOM 748 N N . LEU A 1 96 ? -14.845 4.991 16.248 1.00 83.31 96 LEU A N 1
ATOM 749 C CA . LEU A 1 96 ? -16.169 4.535 16.688 1.00 83.31 96 LEU A CA 1
ATOM 750 C C . LEU A 1 96 ? -17.325 5.268 16.003 1.00 83.31 96 LEU A C 1
ATOM 752 O O . LEU A 1 96 ? -18.392 4.696 15.770 1.00 83.31 96 LEU A O 1
ATOM 756 N N . HIS A 1 97 ? -17.124 6.545 15.690 1.00 86.06 97 HIS A N 1
ATOM 757 C CA . HIS A 1 97 ? -18.132 7.418 15.098 1.00 86.06 97 HIS A CA 1
ATOM 758 C C . HIS A 1 97 ? -17.844 7.751 13.634 1.00 86.06 97 HIS A C 1
ATOM 760 O O . HIS A 1 97 ? -18.628 8.457 13.003 1.00 86.06 97 HIS A O 1
ATOM 766 N N . THR A 1 98 ? -16.750 7.226 13.083 1.00 87.12 98 THR A N 1
ATOM 767 C CA . THR A 1 98 ? -16.244 7.565 11.749 1.00 87.12 98 THR A CA 1
ATOM 768 C C . THR A 1 98 ? -15.985 6.339 10.869 1.00 87.12 98 THR A C 1
ATOM 770 O O . THR A 1 98 ? -15.277 6.409 9.866 1.00 87.12 98 THR A O 1
ATOM 773 N N . HIS A 1 99 ? -16.606 5.193 11.180 1.00 87.94 99 HIS A N 1
ATOM 774 C CA . HIS A 1 99 ? -16.463 3.951 10.406 1.00 87.94 99 HIS A CA 1
ATOM 775 C C . HIS A 1 99 ? -16.742 4.105 8.900 1.00 87.94 99 HIS A C 1
ATOM 777 O O . HIS A 1 99 ? -16.138 3.403 8.085 1.00 87.94 99 HIS A O 1
ATOM 783 N N . LYS A 1 100 ? -17.678 4.981 8.504 1.00 90.81 100 LYS A N 1
ATOM 784 C CA . LYS A 1 100 ? -18.005 5.203 7.084 1.00 90.81 100 LYS A CA 1
ATOM 785 C C . LYS A 1 100 ? -16.871 5.936 6.373 1.00 90.81 100 LYS A C 1
ATOM 787 O O . LYS A 1 100 ? -16.443 5.506 5.305 1.00 90.81 100 LYS A O 1
ATOM 792 N N . GLU A 1 101 ? -16.371 6.998 6.987 1.00 92.94 101 GLU A N 1
ATOM 793 C CA . GLU A 1 101 ? -15.236 7.776 6.509 1.00 92.94 101 GLU A CA 1
ATOM 794 C C . GLU A 1 101 ? -13.965 6.924 6.471 1.00 92.94 101 GLU A C 1
ATOM 796 O O . GLU A 1 101 ? -13.247 6.946 5.473 1.00 92.94 101 GLU A O 1
ATOM 801 N N . LEU A 1 102 ? -13.736 6.091 7.493 1.00 91.56 102 LEU A N 1
ATOM 802 C CA . LEU A 1 102 ? -12.613 5.157 7.541 1.00 91.56 102 LEU A CA 1
ATOM 803 C C . LEU A 1 102 ? -12.655 4.186 6.353 1.00 91.56 102 LEU A C 1
ATOM 805 O O . LEU A 1 102 ? -11.663 4.035 5.641 1.00 91.56 102 LEU A O 1
ATOM 809 N N . LYS A 1 103 ? -13.817 3.573 6.086 1.00 93.75 103 LYS A N 1
ATOM 810 C CA . LYS A 1 103 ? -14.018 2.682 4.928 1.00 93.75 103 LYS A CA 1
ATOM 811 C C . LYS A 1 103 ? -13.748 3.386 3.603 1.00 93.75 103 LYS A C 1
ATOM 813 O O . LYS A 1 103 ? -13.134 2.799 2.712 1.00 93.75 103 LYS A O 1
ATOM 818 N N . GLN A 1 104 ? -14.190 4.635 3.468 1.00 94.94 104 GLN A N 1
ATOM 819 C CA . GLN A 1 104 ? -13.948 5.426 2.267 1.00 94.94 104 GLN A CA 1
ATOM 820 C C . GLN A 1 104 ? -12.452 5.697 2.071 1.00 94.94 104 GLN A C 1
ATOM 822 O O . GLN A 1 104 ? -11.922 5.425 0.995 1.00 94.94 104 GLN A O 1
ATOM 827 N N . VAL A 1 105 ? -11.761 6.172 3.108 1.00 93.06 105 VAL A N 1
ATOM 828 C CA . VAL A 1 105 ? -10.321 6.459 3.057 1.00 93.06 105 VAL A CA 1
ATOM 829 C C . VAL A 1 105 ? -9.515 5.196 2.741 1.00 93.06 105 VAL A C 1
ATOM 831 O O . VAL A 1 105 ? -8.646 5.219 1.870 1.00 93.06 105 VAL A O 1
ATOM 834 N N . VAL A 1 106 ? -9.850 4.066 3.367 1.00 93.81 106 VAL A N 1
ATOM 835 C CA . VAL A 1 106 ? -9.227 2.769 3.067 1.00 93.81 106 VAL A CA 1
ATOM 836 C C . VAL A 1 106 ? -9.470 2.355 1.614 1.00 93.81 106 VAL A C 1
ATOM 838 O O . VAL A 1 106 ? -8.543 1.911 0.938 1.00 93.81 106 VAL A O 1
ATOM 841 N N . S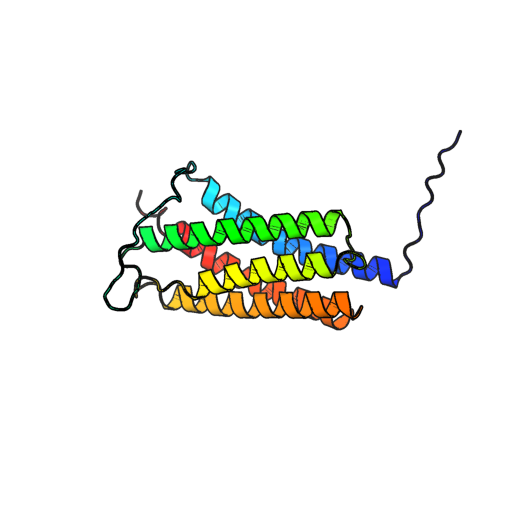ER A 1 107 ? -10.675 2.558 1.078 1.00 94.81 107 SER A N 1
ATOM 842 C CA . SER A 1 107 ? -10.954 2.292 -0.338 1.00 94.81 107 SER A CA 1
ATOM 843 C C . SER A 1 107 ? -10.112 3.164 -1.279 1.00 94.81 107 SER A C 1
ATOM 845 O O . SER A 1 107 ? -9.683 2.687 -2.333 1.00 94.81 107 SER A O 1
ATOM 847 N N . GLU A 1 108 ? -9.864 4.429 -0.930 1.00 93.50 108 GLU A N 1
ATOM 848 C CA . GLU A 1 108 ? -8.991 5.321 -1.703 1.00 93.50 108 GLU A CA 1
ATOM 849 C C . GLU A 1 108 ? -7.533 4.830 -1.684 1.00 93.50 108 GLU A C 1
ATOM 851 O O . GLU A 1 108 ? -6.906 4.737 -2.744 1.00 93.50 108 GLU A O 1
ATOM 856 N N . MET A 1 109 ? -7.020 4.422 -0.515 1.00 93.06 109 MET A N 1
ATOM 857 C CA . MET A 1 109 ? -5.684 3.823 -0.387 1.00 93.06 109 MET A CA 1
ATOM 858 C C . MET A 1 109 ? -5.546 2.560 -1.238 1.00 93.06 109 MET A C 1
ATOM 860 O O . MET A 1 109 ? -4.619 2.454 -2.041 1.00 93.06 109 MET A O 1
ATOM 864 N N . LYS A 1 110 ? -6.500 1.627 -1.129 1.00 95.19 110 LYS A N 1
ATOM 865 C CA . LYS A 1 110 ? -6.501 0.375 -1.903 1.00 95.19 110 LYS A CA 1
ATOM 866 C C . LYS A 1 110 ? -6.579 0.627 -3.407 1.00 95.19 110 LYS A C 1
ATOM 868 O O . LYS A 1 110 ? -5.954 -0.085 -4.193 1.00 95.19 110 LYS A O 1
ATOM 873 N N . SER A 1 111 ? -7.316 1.654 -3.830 1.00 95.44 111 SER A N 1
ATOM 874 C CA . SER A 1 111 ? -7.376 2.070 -5.235 1.00 95.44 111 SER A CA 1
ATOM 875 C C . SER A 1 111 ? -6.007 2.533 -5.745 1.00 95.44 111 SER A C 1
ATOM 877 O O . SER A 1 111 ? -5.577 2.122 -6.825 1.00 95.44 111 SER A O 1
ATOM 879 N N . ALA A 1 112 ? -5.274 3.323 -4.956 1.00 92.50 112 ALA A N 1
ATOM 880 C CA . ALA A 1 112 ? -3.905 3.706 -5.293 1.00 92.50 112 ALA A CA 1
ATOM 881 C C . ALA A 1 112 ? -2.947 2.498 -5.286 1.00 92.50 112 ALA A C 1
ATOM 883 O O . ALA A 1 112 ? -2.170 2.337 -6.227 1.00 92.50 112 ALA A O 1
ATOM 884 N N . ASN A 1 113 ? -3.061 1.589 -4.313 1.00 94.62 113 ASN A N 1
ATOM 885 C CA . ASN A 1 113 ? -2.267 0.355 -4.260 1.00 94.62 113 ASN A CA 1
ATOM 886 C C . ASN A 1 113 ? -2.517 -0.542 -5.479 1.00 94.62 113 ASN A C 1
ATOM 888 O O . ASN A 1 113 ? -1.587 -1.093 -6.066 1.00 94.62 113 ASN A O 1
ATOM 892 N N . LYS A 1 114 ? -3.775 -0.666 -5.915 1.00 95.38 114 LYS A N 1
ATOM 893 C CA . LYS A 1 114 ? -4.134 -1.345 -7.165 1.00 95.38 114 LYS A CA 1
ATOM 894 C C . LYS A 1 114 ? -3.451 -0.690 -8.368 1.00 95.38 114 LYS A C 1
ATOM 896 O O . LYS A 1 114 ? -2.777 -1.389 -9.118 1.00 95.38 114 LYS A O 1
ATOM 901 N N . LYS A 1 115 ? -3.543 0.636 -8.502 1.00 93.88 115 LYS A N 1
ATOM 902 C CA . LYS A 1 115 ? -2.883 1.373 -9.591 1.00 93.88 115 LYS A CA 1
ATOM 903 C C . LYS A 1 115 ? -1.366 1.194 -9.587 1.00 93.88 115 LYS A C 1
ATOM 905 O O . LYS A 1 115 ? -0.795 1.076 -10.661 1.00 93.88 115 LYS A O 1
ATOM 910 N N . LEU A 1 116 ? -0.720 1.158 -8.415 1.00 93.44 116 LEU A N 1
ATOM 911 C CA . LEU A 1 116 ? 0.717 0.882 -8.302 1.00 93.44 116 LEU A CA 1
ATOM 912 C C . LEU A 1 116 ? 1.056 -0.517 -8.821 1.00 93.44 116 LEU A C 1
ATOM 914 O O . LEU A 1 116 ? 1.984 -0.647 -9.610 1.00 93.44 116 LEU A O 1
ATOM 918 N N . ARG A 1 117 ? 0.290 -1.543 -8.428 1.00 94.56 117 ARG A N 1
ATOM 919 C CA . ARG A 1 117 ? 0.500 -2.937 -8.865 1.00 94.56 117 ARG A CA 1
ATOM 920 C C . ARG A 1 117 ? 0.326 -3.131 -10.366 1.00 94.56 117 ARG A C 1
ATOM 922 O O . ARG A 1 117 ? 1.060 -3.908 -10.963 1.00 94.56 117 ARG A O 1
ATOM 929 N N . GLU A 1 118 ? -0.626 -2.424 -10.966 1.00 94.56 118 GLU A N 1
ATOM 930 C CA . GLU A 1 118 ? -0.937 -2.501 -12.399 1.00 94.56 118 GLU A CA 1
ATOM 931 C C . GLU A 1 118 ? 0.107 -1.812 -13.292 1.00 94.56 118 GLU A C 1
ATOM 933 O O . GLU A 1 118 ? 0.041 -1.920 -14.519 1.00 94.56 118 GLU A O 1
ATOM 938 N N . ILE A 1 119 ? 1.083 -1.102 -12.713 1.00 93.00 119 ILE A N 1
ATOM 939 C CA . ILE A 1 119 ? 2.192 -0.543 -13.485 1.00 93.00 119 ILE A CA 1
ATOM 940 C C . ILE A 1 119 ? 3.018 -1.694 -14.056 1.00 93.00 119 ILE A C 1
ATOM 942 O O . ILE A 1 119 ? 3.624 -2.471 -13.325 1.00 93.00 119 ILE A O 1
ATOM 946 N N . LYS A 1 120 ? 3.071 -1.762 -15.385 1.00 94.38 120 LYS A N 1
ATOM 947 C CA . LYS A 1 120 ? 3.976 -2.634 -16.126 1.00 94.38 120 LYS A CA 1
ATOM 948 C C . LYS A 1 120 ? 5.308 -1.905 -16.358 1.00 94.38 120 LYS A C 1
ATOM 950 O O . LYS A 1 120 ? 5.331 -0.963 -17.159 1.00 94.38 120 LYS A O 1
ATOM 955 N N . PRO A 1 121 ? 6.393 -2.265 -15.656 1.00 94.50 121 PRO A N 1
ATOM 956 C CA . PRO A 1 121 ? 7.656 -1.550 -15.747 1.00 94.50 121 PRO A CA 1
ATOM 957 C C . PRO A 1 121 ? 8.474 -2.017 -16.967 1.00 94.50 121 PRO A C 1
ATOM 959 O O . PRO A 1 121 ? 8.134 -3.033 -17.591 1.00 94.50 121 PRO A O 1
ATOM 962 N N . PRO A 1 122 ? 9.593 -1.334 -17.276 1.00 93.75 122 PRO A N 1
ATOM 963 C CA . PRO A 1 122 ? 10.641 -1.905 -18.115 1.00 93.75 122 PRO A CA 1
ATOM 964 C C . PRO A 1 122 ? 11.090 -3.266 -17.566 1.00 93.75 122 PRO A C 1
ATOM 966 O O . PRO A 1 122 ? 11.228 -3.415 -16.350 1.00 93.75 122 PRO A O 1
ATOM 969 N N . LYS A 1 123 ? 11.377 -4.238 -18.447 1.00 93.44 123 LYS A N 1
ATOM 970 C CA . LYS A 1 123 ? 11.682 -5.641 -18.075 1.00 93.44 123 LYS A CA 1
ATOM 971 C C . LYS A 1 123 ? 12.745 -5.777 -16.978 1.00 93.44 123 LYS A C 1
ATOM 973 O O . LYS A 1 123 ? 12.626 -6.617 -16.094 1.00 93.44 123 LYS A O 1
ATOM 978 N N . GLN A 1 124 ? 13.759 -4.910 -16.988 1.00 93.31 124 GLN A N 1
ATOM 979 C CA . GLN A 1 124 ? 14.831 -4.897 -15.984 1.00 93.31 124 GLN A CA 1
ATOM 980 C C . GLN A 1 124 ? 14.360 -4.610 -14.544 1.00 93.31 124 GLN A C 1
ATOM 982 O O . GLN A 1 124 ? 15.116 -4.826 -13.602 1.00 93.31 124 GLN A O 1
ATOM 987 N N . TYR A 1 125 ? 13.125 -4.135 -14.360 1.00 95.75 125 TYR A N 1
ATOM 988 C CA . TYR A 1 125 ? 12.522 -3.844 -13.060 1.00 95.75 125 TYR A CA 1
ATOM 989 C C . TYR A 1 125 ? 11.348 -4.773 -12.711 1.00 95.75 125 TYR A C 1
ATOM 991 O O . TYR A 1 125 ? 10.663 -4.507 -11.725 1.00 95.75 125 TYR A O 1
ATOM 999 N N . ASP A 1 126 ? 11.114 -5.857 -13.463 1.00 93.62 126 ASP A N 1
ATOM 1000 C CA . ASP A 1 126 ? 10.001 -6.788 -13.205 1.00 93.62 126 ASP A CA 1
ATOM 1001 C C . ASP A 1 126 ? 10.062 -7.368 -11.783 1.00 93.62 126 ASP A C 1
ATOM 1003 O O . ASP A 1 126 ? 9.073 -7.316 -11.056 1.00 93.62 126 ASP A O 1
ATOM 1007 N N . SER A 1 127 ? 11.241 -7.818 -11.339 1.00 95.38 127 SER A N 1
ATOM 1008 C CA . SER A 1 127 ? 11.434 -8.341 -9.977 1.00 95.38 127 SER A CA 1
ATOM 1009 C C . SER A 1 127 ? 11.140 -7.288 -8.898 1.00 95.38 127 SER A C 1
ATOM 1011 O O . SER A 1 127 ? 10.463 -7.576 -7.914 1.00 95.38 127 SER A O 1
ATOM 1013 N N . LEU A 1 128 ? 11.569 -6.039 -9.113 1.00 95.00 128 LEU A N 1
ATOM 1014 C CA . LEU A 1 128 ? 11.311 -4.933 -8.187 1.00 95.00 128 LEU A CA 1
ATOM 1015 C C . LEU A 1 128 ? 9.813 -4.593 -8.101 1.00 95.00 128 LEU A C 1
ATOM 1017 O O . LEU A 1 128 ? 9.302 -4.322 -7.015 1.00 95.00 128 LEU A O 1
ATOM 1021 N N . GLN A 1 129 ? 9.109 -4.607 -9.236 1.00 94.94 129 GLN A N 1
ATOM 1022 C CA . GLN A 1 129 ? 7.664 -4.381 -9.282 1.00 94.94 129 GLN A CA 1
ATOM 1023 C C . GLN A 1 129 ? 6.887 -5.543 -8.649 1.00 94.94 129 GLN A C 1
ATOM 1025 O O . GLN A 1 129 ? 5.875 -5.313 -7.985 1.00 94.94 129 GLN A O 1
ATOM 1030 N N . GLU A 1 130 ? 7.349 -6.782 -8.819 1.00 95.81 130 GLU A N 1
ATOM 1031 C CA . GLU A 1 130 ? 6.747 -7.959 -8.193 1.00 95.81 130 GLU A CA 1
ATOM 1032 C C . GLU A 1 130 ? 6.843 -7.891 -6.661 1.00 95.81 130 GLU A C 1
ATOM 1034 O O . GLU A 1 130 ? 5.838 -8.080 -5.971 1.00 95.81 130 GLU A O 1
ATOM 1039 N N . ASP A 1 131 ? 8.015 -7.551 -6.124 1.00 95.12 131 ASP A N 1
ATOM 1040 C CA . ASP A 1 131 ? 8.229 -7.408 -4.680 1.00 95.12 131 ASP A CA 1
ATOM 1041 C C . ASP A 1 131 ? 7.405 -6.258 -4.083 1.00 95.12 131 ASP A C 1
ATOM 1043 O O . ASP A 1 131 ? 6.769 -6.411 -3.031 1.00 95.12 131 ASP A O 1
ATOM 1047 N N . LEU A 1 132 ? 7.336 -5.119 -4.786 1.00 94.69 132 LEU A N 1
ATOM 1048 C CA . LEU A 1 132 ? 6.437 -4.024 -4.418 1.00 94.69 132 LEU A CA 1
ATOM 1049 C C . LEU A 1 132 ? 4.976 -4.499 -4.406 1.00 94.69 132 LEU A C 1
ATOM 1051 O O . LEU A 1 132 ? 4.232 -4.197 -3.474 1.00 94.69 132 LEU A O 1
ATOM 1055 N N . SER A 1 133 ? 4.563 -5.269 -5.415 1.00 95.81 133 SER A N 1
ATOM 1056 C CA . SER A 1 133 ? 3.195 -5.775 -5.534 1.00 95.81 133 SER A CA 1
ATOM 1057 C C . SER A 1 133 ? 2.816 -6.719 -4.393 1.00 95.81 133 SER A C 1
ATOM 1059 O O . SER A 1 133 ? 1.736 -6.572 -3.815 1.00 95.81 133 SER A O 1
ATOM 1061 N N . LYS A 1 134 ? 3.715 -7.632 -4.004 1.00 96.75 134 LYS A N 1
ATOM 1062 C CA . LYS A 1 134 ? 3.529 -8.511 -2.836 1.00 96.75 134 LYS A CA 1
ATOM 1063 C C . LYS A 1 134 ? 3.338 -7.699 -1.556 1.00 96.75 134 LYS A C 1
ATOM 1065 O O . LYS A 1 134 ? 2.393 -7.952 -0.812 1.00 96.75 134 LYS A O 1
ATOM 1070 N N . SER A 1 135 ? 4.170 -6.680 -1.352 1.00 95.56 135 SER A N 1
ATOM 1071 C CA . SER A 1 135 ? 4.092 -5.797 -0.180 1.00 95.56 135 SER A CA 1
ATOM 1072 C C . SER A 1 135 ? 2.760 -5.038 -0.127 1.00 95.56 135 SER A C 1
ATOM 1074 O O . SER A 1 135 ? 2.097 -5.001 0.907 1.00 95.56 135 SER A O 1
ATOM 1076 N N . LEU A 1 136 ? 2.299 -4.517 -1.271 1.00 95.12 136 LEU A N 1
ATOM 1077 C CA . LEU A 1 136 ? 0.999 -3.845 -1.395 1.00 95.12 136 LEU A CA 1
ATOM 1078 C C . LEU A 1 136 ? -0.183 -4.786 -1.114 1.00 95.12 136 LEU A C 1
ATOM 1080 O O . LEU A 1 136 ? -1.187 -4.350 -0.559 1.00 95.12 136 LEU A O 1
ATOM 1084 N N . VAL A 1 137 ? -0.082 -6.072 -1.470 1.00 96.69 137 VAL A N 1
ATOM 1085 C CA . VAL A 1 137 ? -1.107 -7.079 -1.137 1.00 96.69 137 VAL A CA 1
ATOM 1086 C C . VAL A 1 137 ? -1.182 -7.315 0.372 1.00 96.69 137 VAL A C 1
ATOM 1088 O O . VAL A 1 137 ? -2.285 -7.422 0.907 1.00 96.69 137 VAL A O 1
ATOM 1091 N N . VAL A 1 138 ? -0.040 -7.414 1.057 1.00 96.69 138 VAL A N 1
ATOM 1092 C CA . VAL A 1 138 ? 0.000 -7.576 2.521 1.00 96.69 138 VAL A CA 1
ATOM 1093 C C . VAL A 1 138 ? -0.580 -6.336 3.206 1.00 96.69 138 VAL A C 1
ATOM 1095 O O . VAL A 1 138 ? -1.467 -6.464 4.049 1.00 96.69 138 VAL A O 1
ATOM 1098 N N . PHE A 1 139 ? -0.186 -5.145 2.752 1.00 93.81 139 PHE A N 1
ATOM 1099 C CA . PHE A 1 139 ? -0.719 -3.881 3.255 1.00 93.81 139 PHE A CA 1
ATOM 1100 C C . PHE A 1 139 ? -2.243 -3.769 3.058 1.00 93.81 139 PHE A C 1
ATOM 1102 O O . PHE A 1 139 ? -2.961 -3.439 3.999 1.00 93.81 139 PHE A O 1
ATOM 1109 N N . ASP A 1 140 ? -2.767 -4.115 1.872 1.00 96.50 140 ASP A N 1
ATOM 1110 C CA . ASP A 1 140 ? -4.215 -4.128 1.596 1.00 96.50 140 ASP A CA 1
ATOM 1111 C C . ASP A 1 140 ? -4.981 -5.057 2.556 1.00 96.50 140 ASP A C 1
ATOM 1113 O O . ASP A 1 140 ? -6.061 -4.696 3.025 1.00 96.50 140 ASP A O 1
ATOM 1117 N N . LYS A 1 141 ? -4.427 -6.239 2.872 1.00 96.75 141 LYS A N 1
ATOM 1118 C CA . LYS A 1 141 ? -5.019 -7.164 3.856 1.00 96.75 141 LYS A CA 1
ATOM 1119 C C . LYS A 1 141 ? -5.031 -6.559 5.256 1.00 96.75 141 LYS A C 1
ATOM 1121 O O . LYS A 1 141 ? -6.015 -6.718 5.977 1.00 96.75 141 LYS A O 1
ATOM 1126 N N . GLY A 1 142 ? -3.957 -5.866 5.630 1.00 94.81 142 GLY A N 1
ATOM 1127 C CA . GLY A 1 142 ? -3.878 -5.125 6.884 1.00 94.81 142 GLY A CA 1
ATOM 1128 C C . GLY A 1 142 ? -4.977 -4.068 6.990 1.00 94.81 142 GLY A C 1
ATOM 1129 O O . GLY A 1 142 ? -5.708 -4.050 7.975 1.00 94.81 142 GLY A O 1
ATOM 1130 N N . LEU A 1 143 ? -5.190 -3.271 5.937 1.00 94.94 143 LEU A N 1
ATOM 1131 C CA . LEU A 1 143 ? -6.267 -2.275 5.895 1.00 94.94 143 LEU A CA 1
ATOM 1132 C C . LEU A 1 143 ? -7.671 -2.891 6.007 1.00 94.94 143 LEU A C 1
ATOM 1134 O O . LEU A 1 143 ? -8.521 -2.348 6.713 1.00 94.94 143 LEU A O 1
ATOM 1138 N N . ASP A 1 144 ? -7.926 -4.014 5.330 1.00 95.56 144 ASP A N 1
ATOM 1139 C CA . ASP A 1 144 ? -9.214 -4.716 5.429 1.00 95.56 144 ASP A CA 1
ATOM 1140 C C . ASP A 1 144 ? -9.456 -5.229 6.854 1.00 95.56 144 ASP A C 1
ATOM 1142 O O . ASP A 1 144 ? -10.530 -5.016 7.423 1.00 95.56 144 ASP A O 1
ATOM 1146 N N . THR A 1 145 ? -8.425 -5.827 7.455 1.00 94.06 145 THR A N 1
ATOM 1147 C CA . THR A 1 145 ? -8.467 -6.342 8.831 1.00 94.06 145 THR A CA 1
ATOM 1148 C C . THR A 1 145 ? -8.665 -5.208 9.841 1.00 94.06 145 THR A C 1
ATOM 1150 O O . THR A 1 145 ? -9.424 -5.357 10.795 1.00 94.06 145 THR A O 1
ATOM 1153 N N . MET A 1 146 ? -8.043 -4.048 9.608 1.00 92.94 146 MET A N 1
ATOM 1154 C CA . MET A 1 146 ? -8.191 -2.845 10.430 1.00 92.94 146 MET A CA 1
ATOM 1155 C C . MET A 1 146 ? -9.641 -2.344 10.424 1.00 92.94 146 MET A C 1
ATOM 1157 O O . MET A 1 146 ? -10.232 -2.112 11.478 1.00 92.94 146 MET A O 1
ATOM 1161 N N . VAL A 1 147 ? -10.237 -2.197 9.236 1.00 92.19 147 VAL A N 1
ATOM 1162 C CA . VAL A 1 147 ? -11.635 -1.761 9.088 1.00 92.19 147 VAL A CA 1
ATOM 1163 C C . VAL A 1 147 ? -12.585 -2.721 9.791 1.00 92.19 147 VAL A C 1
ATOM 1165 O O . VAL A 1 147 ? -13.532 -2.281 10.449 1.00 92.19 147 VAL A O 1
ATOM 1168 N N . GLU A 1 148 ? -12.357 -4.024 9.633 1.00 91.94 148 GLU A N 1
ATOM 1169 C CA . GLU A 1 148 ? -13.153 -5.048 10.295 1.00 91.94 148 GLU A CA 1
ATOM 1170 C C . GLU A 1 148 ? -13.004 -4.957 11.816 1.00 91.94 148 GLU A C 1
ATOM 1172 O O . GLU A 1 148 ? -14.016 -4.853 12.504 1.00 91.94 148 GLU A O 1
ATOM 1177 N N . GLY A 1 149 ? -11.768 -4.892 12.319 1.00 89.50 149 GLY A N 1
ATOM 1178 C CA . GLY A 1 149 ? -11.453 -4.785 13.741 1.00 89.50 149 GLY A CA 1
ATOM 1179 C C . GLY A 1 149 ? -12.112 -3.583 14.412 1.00 89.50 149 GLY A C 1
ATOM 1180 O O . GLY A 1 149 ? -12.751 -3.752 15.447 1.00 89.50 149 GLY A O 1
ATOM 1181 N N . PHE A 1 150 ? -12.062 -2.396 13.798 1.00 87.00 150 PHE A N 1
ATOM 1182 C CA . PHE A 1 150 ? -12.767 -1.221 14.325 1.00 87.00 150 PHE A CA 1
ATOM 1183 C C . PHE A 1 150 ? -14.287 -1.357 14.239 1.00 87.00 150 PHE A C 1
ATOM 1185 O O . PHE A 1 150 ? -14.986 -1.043 15.198 1.00 87.00 150 PHE A O 1
ATOM 1192 N N . THR A 1 151 ? -14.815 -1.905 13.139 1.00 86.50 151 THR A N 1
ATOM 1193 C CA . THR A 1 151 ? -16.267 -2.096 12.990 1.00 86.50 151 THR A CA 1
ATOM 1194 C C . THR A 1 151 ? -16.824 -3.075 14.030 1.00 86.50 151 THR A C 1
ATOM 1196 O O . THR A 1 151 ? -17.946 -2.887 14.500 1.00 86.50 151 THR A O 1
ATOM 1199 N N . THR A 1 152 ? -16.073 -4.127 14.373 1.00 88.50 152 THR A N 1
ATOM 1200 C CA . THR A 1 152 ? -16.506 -5.174 15.312 1.00 88.50 152 THR A CA 1
ATOM 1201 C C . THR A 1 152 ? -15.987 -4.988 16.733 1.00 88.50 152 THR A C 1
ATOM 1203 O O . THR A 1 152 ? -16.340 -5.789 17.592 1.00 88.50 152 THR A O 1
ATOM 1206 N N . LEU A 1 153 ? -15.162 -3.966 16.986 1.00 84.81 153 LEU A N 1
ATOM 1207 C CA . LEU A 1 153 ? -14.441 -3.765 18.252 1.00 84.81 153 LEU A CA 1
ATOM 1208 C C . LEU A 1 153 ? -13.609 -4.991 18.661 1.00 84.81 153 LEU A C 1
ATOM 1210 O O . LEU A 1 153 ? -13.535 -5.350 19.833 1.00 84.81 153 LEU A O 1
ATOM 1214 N N . ASP A 1 154 ? -13.007 -5.656 17.673 1.00 86.94 154 ASP A N 1
ATOM 1215 C CA . ASP A 1 154 ? -12.208 -6.863 17.877 1.00 86.94 154 ASP A CA 1
ATOM 1216 C C . ASP A 1 154 ? -10.724 -6.503 17.952 1.00 86.94 154 ASP A C 1
ATOM 1218 O O . ASP A 1 154 ? -10.056 -6.279 16.939 1.00 86.94 154 ASP A O 1
ATOM 1222 N N . GLU A 1 155 ? -10.206 -6.465 19.175 1.00 85.00 155 GLU A N 1
ATOM 1223 C CA . GLU A 1 155 ? -8.812 -6.128 19.447 1.00 85.00 155 GLU A CA 1
ATOM 1224 C C . GLU A 1 155 ? -7.810 -7.085 18.797 1.00 85.00 155 GLU A C 1
ATOM 1226 O O . GLU A 1 155 ? -6.714 -6.647 18.450 1.00 85.00 155 GLU A O 1
ATOM 1231 N N . THR A 1 156 ? -8.173 -8.356 18.592 1.00 89.25 156 THR A N 1
ATOM 1232 C CA . THR A 1 156 ? -7.278 -9.343 17.967 1.00 89.25 156 THR A CA 1
ATOM 1233 C C . THR A 1 156 ? -7.101 -9.062 16.479 1.00 89.25 156 THR A C 1
ATOM 1235 O O . THR A 1 156 ? -6.006 -9.206 15.934 1.00 89.25 156 THR A O 1
ATOM 1238 N N . LYS A 1 157 ? -8.162 -8.582 15.818 1.00 90.88 157 LYS A N 1
ATOM 1239 C CA . LYS A 1 157 ? -8.095 -8.105 14.432 1.00 90.88 157 LYS A CA 1
ATOM 1240 C C . LYS A 1 157 ? -7.318 -6.805 14.337 1.00 90.88 157 LYS A C 1
ATOM 1242 O O . LYS A 1 157 ? -6.543 -6.641 13.403 1.00 90.88 157 LYS A O 1
ATOM 1247 N N . ILE A 1 158 ? -7.475 -5.906 15.306 1.00 87.19 158 ILE A N 1
ATOM 1248 C CA . ILE A 1 158 ? -6.698 -4.664 15.340 1.00 87.19 158 ILE A CA 1
ATOM 1249 C C . ILE A 1 158 ? -5.200 -4.982 15.490 1.00 87.19 158 ILE A C 1
ATOM 1251 O O . ILE A 1 158 ? -4.403 -4.469 14.705 1.00 87.19 158 ILE A O 1
ATOM 1255 N N . ASP A 1 159 ? -4.815 -5.899 16.381 1.00 86.31 159 ASP A N 1
ATOM 1256 C CA . ASP A 1 159 ? -3.418 -6.350 16.501 1.00 86.31 159 ASP A CA 1
ATOM 1257 C C . ASP A 1 159 ? -2.914 -6.962 15.201 1.00 86.31 159 ASP A C 1
ATOM 1259 O O . ASP A 1 159 ? -1.872 -6.563 14.675 1.00 86.31 159 ASP A O 1
ATOM 1263 N N . LYS A 1 160 ? -3.701 -7.877 14.623 1.00 91.56 160 LYS A N 1
ATOM 1264 C CA . LYS A 1 160 ? -3.307 -8.524 13.376 1.00 91.56 160 LYS A CA 1
ATOM 1265 C C . LYS A 1 160 ? -3.170 -7.528 12.230 1.00 91.56 160 LYS A C 1
ATOM 1267 O O . LYS A 1 160 ? -2.307 -7.686 11.368 1.00 91.56 160 LYS A O 1
ATOM 1272 N N . SER A 1 161 ? -4.017 -6.502 12.216 1.00 92.25 161 SER A N 1
ATOM 1273 C CA . SER A 1 161 ? -3.944 -5.432 11.233 1.00 92.25 161 SER A CA 1
ATOM 1274 C C . SER A 1 161 ? -2.662 -4.618 11.373 1.00 92.25 161 SER A C 1
ATOM 1276 O O . SER A 1 161 ? -2.047 -4.335 10.351 1.00 92.25 161 SER A O 1
ATOM 1278 N N . SER A 1 162 ? -2.215 -4.324 12.601 1.00 88.38 162 SER A N 1
ATOM 1279 C CA . SER A 1 162 ? -0.952 -3.620 12.842 1.00 88.38 162 SER A CA 1
ATOM 1280 C C . SER A 1 162 ? 0.229 -4.417 12.298 1.00 88.38 162 SER A C 1
ATOM 1282 O O . SER A 1 162 ? 0.999 -3.877 11.514 1.00 88.38 162 SER A O 1
ATOM 1284 N N . GLU A 1 163 ? 0.316 -5.715 12.609 1.00 91.06 163 GLU A N 1
ATOM 1285 C CA . GLU A 1 163 ? 1.388 -6.582 12.095 1.00 91.06 163 GLU A CA 1
ATOM 1286 C C . GLU A 1 163 ? 1.454 -6.578 10.559 1.00 91.06 163 GLU A C 1
ATOM 1288 O O . GLU A 1 163 ? 2.524 -6.438 9.971 1.00 91.06 163 GLU A O 1
ATOM 1293 N N . LEU A 1 164 ? 0.299 -6.722 9.900 1.00 92.44 164 LEU A N 1
ATOM 1294 C CA . LEU A 1 164 ? 0.211 -6.750 8.439 1.00 92.44 164 LEU A CA 1
ATOM 1295 C C . LEU A 1 164 ? 0.529 -5.386 7.814 1.00 92.44 164 LEU A C 1
ATOM 1297 O O . LEU A 1 164 ? 1.134 -5.319 6.744 1.00 92.44 164 LEU A O 1
ATOM 1301 N N . ILE A 1 165 ? 0.102 -4.296 8.453 1.00 92.12 165 ILE A N 1
ATOM 1302 C CA . ILE A 1 165 ? 0.404 -2.937 7.999 1.00 92.12 165 ILE A CA 1
ATOM 1303 C C . ILE A 1 165 ? 1.899 -2.664 8.140 1.00 92.12 165 ILE A C 1
ATOM 1305 O O . ILE A 1 165 ? 2.474 -2.108 7.207 1.00 92.12 165 ILE A O 1
ATOM 1309 N N . ASP A 1 166 ? 2.539 -3.092 9.225 1.00 88.31 166 ASP A N 1
ATOM 1310 C CA . ASP A 1 166 ? 3.980 -2.932 9.435 1.00 88.31 166 ASP A CA 1
ATOM 1311 C C . ASP A 1 166 ? 4.782 -3.739 8.402 1.00 88.31 166 ASP A C 1
ATOM 1313 O O . ASP A 1 166 ? 5.587 -3.169 7.663 1.00 88.31 166 ASP A O 1
ATOM 1317 N N . GLU A 1 167 ? 4.480 -5.035 8.247 1.00 90.56 167 GLU A N 1
ATOM 1318 C CA . GLU A 1 167 ? 5.127 -5.910 7.257 1.00 90.56 167 GLU A CA 1
ATOM 1319 C C . GLU A 1 167 ? 4.966 -5.366 5.827 1.00 90.56 167 GLU A C 1
ATOM 1321 O O . GLU A 1 167 ? 5.928 -5.273 5.056 1.00 90.56 167 GLU A O 1
ATOM 1326 N N . GLY A 1 168 ? 3.743 -4.964 5.469 1.00 90.25 168 GLY A N 1
ATOM 1327 C CA . GLY A 1 168 ? 3.450 -4.377 4.167 1.00 90.25 168 GLY A CA 1
ATOM 1328 C C . GLY A 1 168 ? 4.158 -3.036 3.951 1.00 90.25 168 GLY A C 1
ATOM 1329 O O . GLY A 1 168 ? 4.641 -2.773 2.846 1.00 90.25 168 GLY A O 1
ATOM 1330 N N . SER A 1 169 ? 4.250 -2.202 4.992 1.00 88.25 169 SER A N 1
ATOM 1331 C CA . SER A 1 169 ? 4.898 -0.885 4.938 1.00 88.25 169 SER A CA 1
ATOM 1332 C C . SER A 1 169 ? 6.399 -1.001 4.722 1.00 88.25 169 SER A C 1
ATOM 1334 O O . SER A 1 169 ? 6.934 -0.277 3.886 1.00 88.25 169 SER A O 1
ATOM 1336 N N . ASP A 1 170 ? 7.076 -1.935 5.391 1.00 86.19 170 ASP A N 1
ATOM 1337 C CA . ASP A 1 170 ? 8.520 -2.139 5.239 1.00 86.19 170 ASP A CA 1
ATOM 1338 C C . ASP A 1 170 ? 8.896 -2.488 3.792 1.00 86.19 170 ASP A C 1
ATOM 1340 O O . ASP A 1 170 ? 9.779 -1.865 3.182 1.00 86.19 170 ASP A O 1
ATOM 1344 N N . GLY A 1 171 ? 8.185 -3.454 3.204 1.00 86.56 171 GLY A N 1
ATOM 1345 C CA . GLY A 1 171 ? 8.393 -3.860 1.815 1.00 86.56 171 GLY A CA 1
ATOM 1346 C C . GLY A 1 171 ? 8.052 -2.746 0.820 1.00 86.56 171 GLY A C 1
ATOM 1347 O O . GLY A 1 171 ? 8.814 -2.480 -0.117 1.00 86.56 171 GLY A O 1
ATOM 1348 N N . LEU A 1 172 ? 6.957 -2.023 1.069 1.00 88.50 172 LEU A N 1
ATOM 1349 C CA . LEU A 1 172 ? 6.534 -0.878 0.266 1.00 88.50 172 LEU A CA 1
ATOM 1350 C C . LEU A 1 172 ? 7.567 0.252 0.314 1.00 88.50 172 LEU A C 1
ATOM 1352 O O . LEU A 1 172 ? 7.962 0.769 -0.732 1.00 88.50 172 LEU A O 1
ATOM 1356 N N . MET A 1 173 ? 8.043 0.619 1.504 1.00 85.19 173 MET A N 1
ATOM 1357 C CA . MET A 1 173 ? 9.043 1.667 1.705 1.00 85.19 173 MET A CA 1
ATOM 1358 C C . MET A 1 173 ? 10.352 1.332 0.996 1.00 85.19 173 MET A C 1
ATOM 1360 O O . MET A 1 173 ? 10.936 2.200 0.342 1.00 85.19 173 MET A O 1
ATOM 1364 N N . LYS A 1 174 ? 10.796 0.074 1.073 1.00 88.19 174 LYS A N 1
ATOM 1365 C CA . LYS A 1 174 ? 11.988 -0.397 0.366 1.00 88.19 174 LYS A CA 1
ATOM 1366 C C . LYS A 1 174 ? 11.802 -0.327 -1.151 1.00 88.19 174 LYS A C 1
ATOM 1368 O O . LYS A 1 174 ? 12.632 0.273 -1.836 1.00 88.19 174 LYS A O 1
ATOM 1373 N N . GLY A 1 175 ? 10.709 -0.887 -1.672 1.00 89.50 175 GLY A N 1
ATOM 1374 C CA . GLY A 1 175 ? 10.416 -0.912 -3.106 1.00 89.50 175 GLY A CA 1
ATOM 1375 C C . GLY A 1 175 ? 10.290 0.493 -3.697 1.00 89.50 175 GLY A C 1
ATOM 1376 O O . GLY A 1 175 ? 11.007 0.845 -4.637 1.00 89.50 175 GLY A O 1
ATOM 1377 N N . LEU A 1 176 ? 9.450 1.341 -3.096 1.00 89.69 176 LEU A N 1
ATOM 1378 C CA . LEU A 1 176 ? 9.285 2.731 -3.524 1.00 89.69 176 LEU A CA 1
ATOM 1379 C C . LEU A 1 176 ? 10.572 3.541 -3.349 1.00 89.69 176 LEU A C 1
ATOM 1381 O O . LEU A 1 176 ? 10.899 4.347 -4.218 1.00 89.69 176 LEU A O 1
ATOM 1385 N N . GLY A 1 177 ? 11.325 3.326 -2.269 1.00 86.19 177 GLY A N 1
ATOM 1386 C CA . GLY A 1 177 ? 12.607 3.991 -2.039 1.00 86.19 177 GLY A CA 1
ATOM 1387 C C . GLY A 1 177 ? 13.602 3.741 -3.173 1.00 86.19 177 GLY A C 1
ATOM 1388 O O . GLY A 1 177 ? 14.200 4.692 -3.683 1.00 86.19 177 GLY A O 1
ATOM 1389 N N . ILE A 1 178 ? 13.716 2.486 -3.620 1.00 89.69 178 ILE A N 1
ATOM 1390 C CA . ILE A 1 178 ? 14.555 2.111 -4.762 1.00 89.69 178 ILE A CA 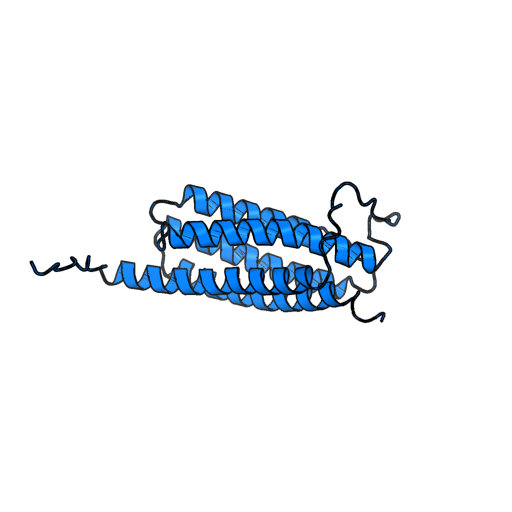1
ATOM 1391 C C . ILE A 1 178 ? 14.020 2.765 -6.037 1.00 89.69 178 ILE A C 1
ATOM 1393 O O . ILE A 1 178 ? 14.754 3.526 -6.670 1.00 89.69 178 ILE A O 1
ATOM 1397 N N . ILE A 1 179 ? 12.744 2.555 -6.383 1.00 89.38 179 ILE A N 1
ATOM 1398 C CA . ILE A 1 179 ? 12.151 3.069 -7.631 1.00 89.38 179 ILE A CA 1
ATOM 1399 C C . ILE A 1 179 ? 12.323 4.588 -7.737 1.00 89.38 179 ILE A C 1
ATOM 1401 O O . ILE A 1 179 ? 12.844 5.101 -8.725 1.00 89.38 179 ILE A O 1
ATOM 1405 N N . LEU A 1 180 ? 11.962 5.331 -6.690 1.00 85.75 180 LEU A N 1
ATOM 1406 C CA . LEU A 1 180 ? 12.031 6.796 -6.666 1.00 85.75 180 LEU A CA 1
ATOM 1407 C C . LEU A 1 180 ? 13.471 7.344 -6.657 1.00 85.75 180 LEU A C 1
ATOM 1409 O O . LEU A 1 180 ? 13.674 8.560 -6.774 1.00 85.75 180 LEU A O 1
ATOM 1413 N N . SER A 1 181 ? 14.471 6.474 -6.508 1.00 85.81 181 SER A N 1
ATOM 1414 C CA . SER A 1 181 ? 15.891 6.810 -6.602 1.00 85.81 181 SER A CA 1
ATOM 1415 C C . SER A 1 181 ? 16.515 6.494 -7.964 1.00 85.81 181 SER A C 1
ATOM 1417 O O . SER A 1 181 ? 17.554 7.069 -8.268 1.00 85.81 181 SER A O 1
ATOM 1419 N N . LEU A 1 182 ? 15.862 5.698 -8.823 1.00 85.75 182 LEU A N 1
ATOM 1420 C CA . LEU A 1 182 ? 16.423 5.255 -10.110 1.00 85.75 182 LEU A CA 1
ATOM 1421 C C . LEU A 1 182 ? 16.835 6.412 -11.038 1.00 85.75 182 LEU A C 1
ATOM 1423 O O . LEU A 1 182 ? 17.771 6.276 -11.809 1.00 85.75 182 LEU A O 1
ATOM 1427 N N . THR A 1 183 ? 16.177 7.573 -10.933 1.00 76.06 183 THR A N 1
ATOM 1428 C CA . THR A 1 183 ? 16.496 8.789 -11.718 1.00 76.06 183 THR A CA 1
ATOM 1429 C C . THR A 1 183 ? 17.330 9.820 -10.947 1.00 76.06 183 THR A C 1
ATOM 1431 O O . THR A 1 183 ? 17.319 11.011 -11.276 1.00 76.06 183 THR A O 1
ATOM 1434 N N . LYS A 1 184 ? 17.963 9.413 -9.841 1.00 66.81 184 LYS A N 1
ATOM 1435 C CA . LYS A 1 184 ? 18.917 10.233 -9.072 1.00 66.81 184 LYS A CA 1
ATOM 1436 C C . LYS A 1 184 ? 20.368 9.804 -9.307 1.00 66.81 184 LYS A C 1
ATOM 1438 O O . LYS A 1 184 ? 21.256 10.557 -8.939 1.00 66.81 184 LYS A O 1
ATOM 1443 N N . THR A 1 185 ? 20.588 8.639 -9.909 1.00 48.91 185 THR A N 1
ATOM 1444 C CA . THR A 1 185 ? 21.913 8.038 -10.126 1.00 48.91 185 THR A CA 1
ATOM 1445 C C . THR A 1 185 ? 22.553 8.421 -11.468 1.00 48.91 185 THR A C 1
ATOM 1447 O O . THR A 1 185 ? 23.671 8.006 -11.738 1.00 48.91 185 THR A O 1
ATOM 1450 N N . GLU A 1 186 ? 21.872 9.216 -12.301 1.00 37.38 186 GLU A N 1
ATOM 1451 C CA . GLU A 1 186 ? 22.377 9.718 -13.594 1.00 37.38 186 GLU A CA 1
ATOM 1452 C C . GLU A 1 186 ? 22.751 11.213 -13.521 1.00 37.38 186 GLU A C 1
ATOM 1454 O O . GLU A 1 186 ? 22.266 12.024 -14.311 1.00 37.38 186 GLU A O 1
ATOM 1459 N N . ALA A 1 187 ? 23.563 11.602 -12.534 1.00 33.75 187 ALA A N 1
ATOM 1460 C CA . ALA A 1 187 ? 24.125 12.952 -12.424 1.00 33.75 187 ALA A CA 1
ATOM 1461 C C . ALA A 1 187 ? 25.634 12.895 -12.186 1.00 33.75 187 ALA A C 1
ATOM 1463 O O . ALA A 1 187 ? 26.051 12.070 -11.342 1.00 33.75 187 ALA A O 1
#

Sequence (187 aa):
MLLTGTVVGFGDGQTTLFTKVTSIGVSILLSAWLVKRSINKKKPRTTFIERVFELDEEGRLTSTVDYVAKVQGVCMVWTEAQNKFGELEKKDPTFLHTHKELKQVVSEMKSANKKLREIKPPKQYDSLQEDLSKSLVVFDKGLDTMVEGFTTLDETKIDKSSELIDEGSDGLMKGLGIILSLTKTEA

InterPro domains:
  IPR053854 Domain of unknown function DUF7018 [PF22872] (64-169)

pLDDT: mean 79.6, std 17.81, range [31.25, 96.75]